Protein 2YWD (pdb70)

Structure (mmCIF, N/CA/C/O backbone):
data_2YWD
#
_entry.id   2YWD
#
_cell.length_a   44.088
_cell.length_b   66.761
_cell.length_c   80.665
_cell.angle_alpha   90.00
_cell.angle_beta   90.00
_cell.angle_gamma   90.00
#
_symmetry.space_group_name_H-M   'P 21 21 21'
#
loop_
_entity.id
_entity.type
_entity.pdbx_description
1 polymer 'Glutamine amidotransferase subunit pdxT'
2 water water
#
loop_
_atom_site.group_PDB
_atom_site.id
_atom_site.type_symbol
_atom_site.label_atom_id
_atom_site.label_alt_id
_atom_site.label_comp_id
_atom_site.label_asym_id
_atom_site.label_entity_id
_atom_site.label_seq_id
_atom_site.pdbx_PDB_ins_code
_atom_site.Cartn_x
_atom_site.Cartn_y
_atom_site.Cartn_z
_atom_site.occupancy
_atom_site.B_iso_or_equiv
_atom_site.auth_seq_id
_atom_site.auth_comp_id
_atom_site.auth_asym_id
_atom_site.auth_atom_id
_atom_site.pdbx_PDB_model_num
ATOM 1 N N . GLY A 1 3 ? 13.710 38.517 27.399 1.00 31.20 3 GLY A N 1
ATOM 2 C CA . GLY A 1 3 ? 14.589 38.680 26.204 1.00 28.02 3 GLY A CA 1
ATOM 3 C C . GLY A 1 3 ? 15.647 39.745 26.420 1.00 26.50 3 GLY A C 1
ATOM 4 O O . GLY A 1 3 ? 15.343 40.860 26.851 1.00 27.30 3 GLY A O 1
ATOM 5 N N . VAL A 1 4 ? 16.896 39.403 26.124 1.00 22.99 4 VAL A N 1
ATOM 6 C CA . VAL A 1 4 ? 17.993 40.341 26.295 1.00 18.08 4 VAL A CA 1
ATOM 7 C C . VAL A 1 4 ? 18.564 40.790 24.953 1.00 15.94 4 VAL A C 1
ATOM 8 O O . VAL A 1 4 ? 19.547 41.523 24.914 1.00 14.56 4 VAL A O 1
ATOM 12 N N . VAL A 1 5 ? 17.952 40.347 23.857 1.00 15.00 5 VAL A N 1
ATOM 13 C CA . VAL A 1 5 ? 18.425 40.727 22.524 1.00 13.88 5 VAL A CA 1
ATOM 14 C C . VAL A 1 5 ? 17.327 41.435 21.738 1.00 13.75 5 VAL A C 1
ATOM 15 O O . VAL A 1 5 ? 16.213 40.927 21.607 1.00 14.67 5 VAL A O 1
ATOM 19 N N . GLY A 1 6 ? 17.644 42.611 21.210 1.00 12.71 6 GLY A N 1
ATOM 20 C CA . GLY A 1 6 ? 16.654 43.339 20.445 1.00 13.53 6 GLY A CA 1
ATOM 21 C C . GLY A 1 6 ? 17.147 43.733 19.068 1.00 13.23 6 GLY A C 1
ATOM 22 O O . GLY A 1 6 ? 18.345 43.682 18.781 1.00 12.24 6 GLY A O 1
ATOM 23 N N . VAL A 1 7 ? 16.205 44.105 18.209 1.00 14.23 7 VAL A N 1
ATOM 24 C CA . VAL A 1 7 ? 16.511 44.561 16.856 1.00 12.98 7 VAL A CA 1
ATOM 25 C C . VAL A 1 7 ? 15.720 45.854 16.700 1.00 12.84 7 VAL A C 1
ATOM 26 O O . VAL A 1 7 ? 14.514 45.868 16.937 1.00 14.56 7 VAL A O 1
ATOM 30 N N . LEU A 1 8 ? 16.396 46.942 16.337 1.00 12.81 8 LEU A N 1
ATOM 31 C CA . LEU A 1 8 ? 15.717 48.226 16.165 1.00 11.94 8 LEU A CA 1
ATOM 32 C C . LEU A 1 8 ? 14.695 48.042 15.054 1.00 12.02 8 LEU A C 1
ATOM 33 O O . LEU A 1 8 ? 15.045 47.629 13.947 1.00 11.45 8 LEU A O 1
ATOM 38 N N . ALA A 1 9 ? 13.432 48.337 15.351 1.00 12.69 9 ALA A N 1
ATOM 39 C CA . ALA A 1 9 ? 12.362 48.149 14.373 1.00 13.60 9 ALA A CA 1
ATOM 40 C C . ALA A 1 9 ? 11.583 49.417 14.036 1.00 12.89 9 ALA A C 1
ATOM 41 O O . ALA A 1 9 ? 10.353 49.406 14.000 1.00 14.82 9 ALA A O 1
ATOM 43 N N . LEU A 1 10 ? 12.298 50.504 13.783 1.00 11.66 10 LEU A N 1
ATOM 44 C CA . LEU A 1 10 ? 11.659 51.762 13.434 1.00 13.09 10 LEU A CA 1
ATOM 45 C C . LEU A 1 10 ? 11.355 51.804 11.940 1.00 12.42 10 LEU A C 1
ATOM 46 O O . LEU A 1 10 ? 10.368 52.407 11.510 1.00 11.19 10 LEU A O 1
ATOM 51 N N . GLN A 1 11 ? 12.212 51.151 11.160 1.00 11.82 11 GLN A N 1
ATOM 52 C CA . GLN A 1 11 ? 12.082 51.099 9.705 1.00 12.11 11 GLN A CA 1
ATOM 53 C C . GLN A 1 11 ? 13.056 50.061 9.181 1.00 12.85 11 GLN A C 1
ATOM 54 O O . GLN A 1 11 ? 14.044 49.737 9.838 1.00 12.81 11 GLN A O 1
ATOM 60 N N . GLY A 1 12 ? 12.776 49.522 8.004 1.00 13.00 12 GLY A N 1
ATOM 61 C CA . GLY A 1 12 ? 13.717 48.583 7.433 1.00 13.53 12 GLY A CA 1
ATOM 62 C C . GLY A 1 12 ? 13.529 47.103 7.648 1.00 13.11 12 GLY A C 1
ATOM 63 O O . GLY A 1 12 ? 12.476 46.628 8.070 1.00 11.62 12 GLY A O 1
ATOM 64 N N . ASP A 1 13 ? 14.608 46.380 7.382 1.00 12.75 13 ASP A N 1
ATOM 65 C CA . ASP A 1 13 ? 14.611 44.934 7.440 1.00 13.57 13 ASP A CA 1
ATOM 66 C C . ASP A 1 13 ? 15.024 44.254 8.740 1.00 14.31 13 ASP A C 1
ATOM 67 O O . ASP A 1 13 ? 15.971 43.464 8.775 1.00 14.58 13 ASP A O 1
ATOM 72 N N . PHE A 1 14 ? 14.287 44.551 9.804 1.00 13.22 14 PHE A N 1
ATOM 73 C CA . PHE A 1 14 ? 14.547 43.953 11.108 1.00 14.18 14 PHE A CA 1
ATOM 74 C C . PHE A 1 14 ? 14.023 42.518 11.113 1.00 14.59 14 PHE A C 1
ATOM 75 O O . PHE A 1 14 ? 14.516 41.671 11.849 1.00 13.19 14 PHE A O 1
ATOM 83 N N . ARG A 1 15 ? 13.020 42.252 10.279 1.00 15.46 15 ARG A N 1
ATOM 84 C CA . ARG A 1 15 ? 12.430 40.917 10.180 1.00 15.12 15 ARG A CA 1
ATOM 85 C C . ARG A 1 15 ? 13.503 39.855 9.941 1.00 15.20 15 ARG A C 1
ATOM 86 O O . ARG A 1 15 ? 13.550 38.842 10.637 1.00 14.20 15 ARG A O 1
ATOM 94 N N . GLU A 1 16 ? 14.369 40.094 8.960 1.00 14.52 16 GLU A N 1
ATOM 95 C CA . GLU A 1 16 ? 15.427 39.144 8.630 1.00 14.38 16 GLU A CA 1
ATOM 96 C C . GLU A 1 16 ? 16.369 38.848 9.799 1.00 13.38 16 GLU A C 1
ATOM 97 O O . GLU A 1 16 ? 16.853 37.722 9.938 1.00 12.83 16 GLU A O 1
ATOM 103 N N . HIS A 1 17 ? 16.649 39.851 10.629 1.00 11.78 17 HIS A N 1
ATOM 104 C CA . HIS A 1 17 ? 17.526 39.634 11.781 1.00 11.63 17 HIS A CA 1
ATOM 105 C C . HIS A 1 17 ? 16.820 38.808 12.857 1.00 13.66 17 HIS A C 1
ATOM 106 O O . HIS A 1 17 ? 17.443 37.971 13.516 1.00 12.90 17 HIS A O 1
ATOM 113 N N . LYS A 1 18 ? 15.523 39.042 13.037 1.00 14.76 18 LYS A N 1
ATOM 114 C CA . LYS A 1 18 ? 14.762 38.279 14.023 1.00 16.51 18 LYS A CA 1
ATOM 115 C C . LYS A 1 18 ? 14.778 36.805 13.620 1.00 17.27 18 LYS A C 1
ATOM 116 O O . LYS A 1 18 ? 14.942 35.925 14.459 1.00 17.78 18 LYS A O 1
ATOM 122 N N . GLU A 1 19 ? 14.605 36.550 12.327 1.00 18.42 19 GLU A N 1
ATOM 123 C CA . GLU A 1 19 ? 14.608 35.188 11.806 1.00 19.82 19 GLU A CA 1
ATOM 124 C C . GLU A 1 19 ? 15.977 34.551 11.992 1.00 19.36 19 GLU A C 1
ATOM 125 O O . GLU A 1 19 ? 16.083 33.387 12.379 1.00 18.04 19 GLU A O 1
ATOM 131 N N . ALA A 1 20 ? 17.028 35.317 11.717 1.00 17.72 20 ALA A N 1
ATOM 132 C CA . ALA A 1 20 ? 18.384 34.812 11.868 1.00 17.74 20 ALA A CA 1
ATOM 133 C C . ALA A 1 20 ? 18.658 34.479 13.332 1.00 18.04 20 ALA A C 1
ATOM 134 O O . ALA A 1 20 ? 19.316 33.483 13.638 1.00 19.37 20 ALA A O 1
ATOM 136 N N . LEU A 1 21 ? 18.147 35.311 14.234 1.00 17.97 21 LEU A N 1
ATOM 137 C CA . LEU A 1 21 ? 18.345 35.102 15.665 1.00 17.45 21 LEU A CA 1
ATOM 138 C C . LEU A 1 21 ? 17.625 33.864 16.194 1.00 19.15 21 LEU A C 1
ATOM 139 O O . LEU A 1 21 ? 18.017 33.305 17.219 1.00 19.42 21 LEU A O 1
ATOM 144 N N . LYS A 1 22 ? 16.575 33.431 15.504 1.00 19.88 22 LYS A N 1
ATOM 145 C CA . LYS A 1 22 ? 15.849 32.243 15.938 1.00 21.96 22 LYS A CA 1
ATOM 146 C C . LYS A 1 22 ? 16.767 31.023 15.898 1.00 20.70 22 LYS A C 1
ATOM 147 O O . LYS A 1 22 ? 16.648 30.121 16.725 1.00 22.23 22 LYS A O 1
ATOM 153 N N . ARG A 1 23 ? 17.691 31.004 14.941 1.00 18.82 23 ARG A N 1
ATOM 154 C CA . ARG A 1 23 ? 18.619 29.886 14.808 1.00 18.52 23 ARG A CA 1
ATOM 155 C C . ARG A 1 23 ? 19.563 29.793 16.000 1.00 17.21 23 ARG A C 1
ATOM 156 O O . ARG A 1 23 ? 20.258 28.793 16.178 1.00 16.78 23 ARG A O 1
ATOM 164 N N . LEU A 1 24 ? 19.592 30.847 16.809 1.00 15.01 24 LEU A N 1
ATOM 165 C CA . LEU A 1 24 ? 20.431 30.866 17.996 1.00 15.87 24 LEU A CA 1
ATOM 166 C C . LEU A 1 24 ? 19.547 30.629 19.223 1.00 15.92 24 LEU A C 1
ATOM 167 O O . LEU A 1 24 ? 19.997 30.757 20.361 1.00 17.17 24 LEU A O 1
ATOM 172 N N . GLY A 1 25 ? 18.287 30.285 18.972 1.00 16.84 25 GLY A N 1
ATOM 173 C CA . GLY A 1 25 ? 17.346 30.034 20.050 1.00 17.76 25 GLY A CA 1
ATOM 174 C C . GLY A 1 25 ? 16.856 31.313 20.707 1.00 18.93 25 GLY A C 1
ATOM 175 O O . GLY A 1 25 ? 16.303 31.281 21.808 1.00 16.99 25 GLY A O 1
ATOM 176 N N . ILE A 1 26 ? 17.045 32.436 20.019 1.00 17.65 26 ILE A N 1
ATOM 177 C CA . ILE A 1 26 ? 16.651 33.746 20.536 1.00 17.56 26 ILE A CA 1
ATOM 178 C C . ILE A 1 26 ? 15.349 34.275 19.936 1.00 18.78 26 ILE A C 1
ATOM 179 O O . ILE A 1 26 ? 15.112 34.153 18.737 1.00 17.52 26 ILE A O 1
ATOM 184 N N . GLU A 1 27 ? 14.500 34.841 20.788 1.00 20.15 27 GLU A N 1
ATOM 185 C CA . GLU A 1 27 ? 13.258 35.455 20.338 1.00 21.64 27 GLU A CA 1
ATOM 186 C C . GLU A 1 27 ? 13.534 36.943 20.499 1.00 20.13 27 GLU A C 1
ATOM 187 O O . GLU A 1 27 ? 13.423 37.495 21.592 1.00 19.23 27 GLU A O 1
ATOM 193 N N . ALA A 1 28 ? 13.926 37.573 19.397 1.00 18.35 28 ALA A N 1
ATOM 194 C CA . ALA A 1 28 ? 14.280 38.984 19.386 1.00 17.69 28 ALA A CA 1
ATOM 195 C C . ALA A 1 28 ? 13.151 39.941 19.729 1.00 17.72 28 ALA A C 1
ATOM 196 O O . ALA A 1 28 ? 12.017 39.779 19.285 1.00 17.07 28 ALA A O 1
ATOM 198 N N . LYS A 1 29 ? 13.485 40.948 20.525 1.00 17.09 29 LYS A N 1
ATOM 199 C CA . LYS A 1 29 ? 12.525 41.963 20.921 1.00 19.49 29 LYS A CA 1
ATOM 200 C C . LYS A 1 29 ? 12.572 43.097 19.901 1.00 18.99 29 LYS A C 1
ATOM 201 O O . LYS A 1 29 ? 13.643 43.603 19.572 1.00 17.56 29 LYS A O 1
ATOM 207 N N . GLU A 1 30 ? 11.411 43.478 19.382 1.00 17.62 30 GLU A N 1
ATOM 208 C CA . GLU A 1 30 ? 11.353 44.571 18.422 1.00 18.66 30 GLU A CA 1
ATOM 209 C C . GLU A 1 30 ? 11.393 45.884 19.193 1.00 18.32 30 GLU A C 1
ATOM 210 O O . GLU A 1 30 ? 10.519 46.163 20.009 1.00 19.25 30 GLU A O 1
ATOM 216 N N . VAL A 1 31 ? 12.429 46.678 18.945 1.00 17.74 31 VAL A N 1
ATOM 217 C CA . VAL A 1 31 ? 12.593 47.953 19.629 1.00 16.84 31 VAL A CA 1
ATOM 218 C C . VAL A 1 31 ? 11.991 49.092 18.808 1.00 17.74 31 VAL A C 1
ATOM 219 O O . VAL A 1 31 ? 12.444 49.379 17.699 1.00 15.88 31 VAL A O 1
ATOM 223 N N . ARG A 1 32 ? 10.954 49.721 19.352 1.00 17.86 32 ARG A N 1
ATOM 224 C CA . ARG A 1 32 ? 10.292 50.837 18.684 1.00 19.85 32 ARG A CA 1
ATOM 225 C C . ARG A 1 32 ? 10.192 52.052 19.597 1.00 20.08 32 ARG A C 1
ATOM 226 O O . ARG A 1 32 ? 9.868 53.146 19.145 1.00 19.75 32 ARG A O 1
ATOM 234 N N . LYS A 1 33 ? 10.464 51.849 20.882 1.00 20.84 33 LYS A N 1
ATOM 235 C CA . LYS A 1 33 ? 10.410 52.925 21.865 1.00 21.81 33 LYS A CA 1
ATOM 236 C C . LYS A 1 33 ? 11.649 52.854 22.748 1.00 21.24 33 LYS A C 1
ATOM 237 O O . LYS A 1 33 ? 12.239 51.783 22.909 1.00 18.95 33 LYS A O 1
ATOM 243 N N . LYS A 1 34 ? 12.044 53.986 23.327 1.00 20.50 34 LYS A N 1
ATOM 244 C CA . LYS A 1 34 ? 13.227 54.004 24.174 1.00 21.24 34 LYS A CA 1
ATOM 245 C C . LYS A 1 34 ? 13.090 53.038 25.346 1.00 20.42 34 LYS A C 1
ATOM 246 O O . LYS A 1 34 ? 14.075 52.441 25.778 1.00 19.25 34 LYS A O 1
ATOM 252 N N . GLU A 1 35 ? 11.867 52.879 25.846 1.00 20.37 35 GLU A N 1
ATOM 253 C CA . GLU A 1 35 ? 11.603 51.981 26.966 1.00 21.44 35 GLU A CA 1
ATOM 254 C C . GLU A 1 35 ? 11.957 50.538 26.622 1.00 20.82 35 GLU A C 1
ATOM 255 O O . GLU A 1 35 ? 12.275 49.746 27.505 1.00 22.12 35 GLU A O 1
ATOM 261 N N . HIS A 1 36 ? 11.891 50.203 25.337 1.00 19.02 36 HIS A N 1
ATOM 262 C CA . HIS A 1 36 ? 12.193 48.851 24.876 1.00 18.85 36 HIS A CA 1
ATOM 263 C C . HIS A 1 36 ? 13.658 48.464 25.057 1.00 18.91 36 HIS A C 1
ATOM 264 O O . HIS A 1 36 ? 14.009 47.286 24.962 1.00 17.93 36 HIS A O 1
ATOM 271 N N . LEU A 1 37 ? 14.511 49.452 25.309 1.00 17.60 37 LEU A N 1
ATOM 272 C CA . LEU A 1 37 ? 15.937 49.196 25.492 1.00 18.33 37 LEU A CA 1
ATOM 273 C C . LEU A 1 37 ? 16.235 48.604 26.867 1.00 19.48 37 LEU A C 1
ATOM 274 O O . LEU A 1 37 ? 17.272 47.971 27.074 1.00 17.41 37 LEU A O 1
ATOM 279 N N . GLU A 1 38 ? 15.321 48.810 27.808 1.00 22.66 38 GLU A N 1
ATOM 280 C CA . GLU A 1 38 ? 15.507 48.311 29.163 1.00 24.91 38 GLU A CA 1
ATOM 281 C C . GLU A 1 38 ? 15.600 46.792 29.198 1.00 23.40 38 GLU A C 1
ATOM 282 O O . GLU A 1 38 ? 14.762 46.093 28.627 1.00 24.53 38 GLU A O 1
ATOM 288 N N . GLY A 1 39 ? 16.628 46.288 29.872 1.00 23.32 39 GLY A N 1
ATOM 289 C CA . GLY A 1 39 ? 16.811 44.852 29.980 1.00 22.65 39 GLY A CA 1
ATOM 290 C C . GLY A 1 39 ? 17.618 44.212 28.864 1.00 22.37 39 GLY A C 1
ATOM 291 O O . GLY A 1 39 ? 17.938 43.026 28.935 1.00 22.40 39 GLY A O 1
ATOM 292 N N . LEU A 1 40 ? 17.957 44.981 27.832 1.00 20.02 40 LEU A N 1
ATOM 293 C CA . LEU A 1 40 ? 18.724 44.431 26.719 1.00 18.84 40 LEU A CA 1
ATOM 294 C C . LEU A 1 40 ? 20.227 44.417 26.969 1.00 17.37 40 LEU A C 1
ATOM 295 O O . LEU A 1 40 ? 20.771 45.306 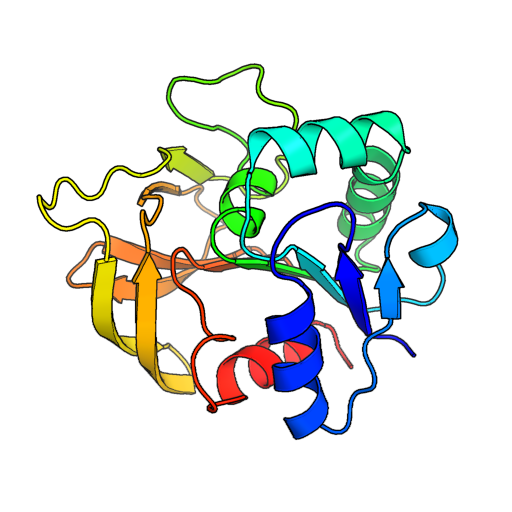27.624 1.00 17.79 40 LEU A O 1
ATOM 300 N N . LYS A 1 41 ? 20.890 43.390 26.449 1.00 16.24 41 LYS A N 1
ATOM 301 C CA . LYS A 1 41 ? 22.340 43.272 26.554 1.00 16.38 41 LYS A CA 1
ATOM 302 C C . LYS A 1 41 ? 22.913 43.530 25.164 1.00 14.94 41 LYS A C 1
ATOM 303 O O . LYS A 1 41 ? 24.079 43.890 25.015 1.00 14.50 41 LYS A O 1
ATOM 309 N N . ALA A 1 42 ? 22.077 43.340 24.146 1.00 15.19 42 ALA A N 1
ATOM 310 C CA . ALA A 1 42 ? 22.503 43.529 22.764 1.00 14.75 42 ALA A CA 1
ATOM 311 C C . ALA A 1 42 ? 21.396 44.115 21.901 1.00 14.28 42 ALA A C 1
ATOM 312 O O . ALA A 1 42 ? 20.220 43.790 22.071 1.00 14.00 42 ALA A O 1
ATOM 314 N N . LEU A 1 43 ? 21.787 44.977 20.969 1.00 12.62 43 LEU A N 1
ATOM 315 C CA . LEU A 1 43 ? 20.845 45.605 20.056 1.00 11.53 43 LEU A CA 1
ATOM 316 C C . LEU A 1 43 ? 21.400 45.578 18.636 1.00 12.06 43 LEU A C 1
ATOM 317 O O . LEU A 1 43 ? 22.535 45.982 18.400 1.00 11.13 43 LEU A O 1
ATOM 322 N N . ILE A 1 44 ? 20.599 45.087 17.699 1.00 10.95 44 ILE A N 1
ATOM 323 C CA . ILE A 1 44 ? 21.012 45.048 16.304 1.00 11.25 44 ILE A CA 1
ATOM 324 C C . ILE A 1 44 ? 20.277 46.150 15.556 1.00 10.48 44 ILE A C 1
ATOM 325 O O . ILE A 1 44 ? 19.066 46.295 15.700 1.00 11.54 44 ILE A O 1
ATOM 330 N N . VAL A 1 45 ? 21.017 46.938 14.785 1.00 10.50 45 VAL A N 1
ATOM 331 C CA . VAL A 1 45 ? 20.431 47.999 13.977 1.00 10.51 45 VAL A CA 1
ATOM 332 C C . VAL A 1 45 ? 20.530 47.400 12.576 1.00 10.35 45 VAL A C 1
ATOM 333 O O . VAL A 1 45 ? 21.624 47.246 12.030 1.00 10.00 45 VAL A O 1
ATOM 337 N N . PRO A 1 46 ? 19.378 47.050 11.980 1.00 11.45 46 PRO A N 1
ATOM 338 C CA . PRO A 1 46 ? 19.243 46.433 10.656 1.00 10.47 46 PRO A CA 1
ATOM 339 C C . PRO A 1 46 ? 19.564 47.237 9.413 1.00 11.10 46 PRO A C 1
ATOM 340 O O . PRO A 1 46 ? 19.839 48.432 9.468 1.00 10.94 46 PRO A O 1
ATOM 344 N N . GLY A 1 47 ? 19.519 46.542 8.283 1.00 11.04 47 GLY A N 1
ATOM 345 C CA . GLY A 1 47 ? 19.739 47.197 7.011 1.00 10.93 47 GLY A CA 1
ATOM 346 C C . GLY A 1 47 ? 18.444 47.944 6.761 1.00 12.01 47 GLY A C 1
ATOM 347 O O . GLY A 1 47 ? 17.422 47.653 7.394 1.00 10.94 47 GLY A O 1
ATOM 348 N N . GLY A 1 48 ? 18.475 48.908 5.851 1.00 12.16 48 GLY A N 1
ATOM 349 C CA . GLY A 1 48 ? 17.277 49.674 5.569 1.00 14.57 48 GLY A CA 1
ATOM 350 C C . GLY A 1 48 ? 17.630 51.036 5.011 1.00 12.92 48 GLY A C 1
ATOM 351 O O . GLY A 1 48 ? 18.625 51.184 4.307 1.00 13.14 48 GLY A O 1
ATOM 352 N N . GLU A 1 49 ? 16.815 52.030 5.342 1.00 13.67 49 GLU A N 1
ATOM 353 C CA . GLU A 1 49 ? 17.017 53.394 4.865 1.00 12.90 49 GLU A CA 1
ATOM 354 C C . GLU A 1 49 ? 17.665 54.189 6.001 1.00 11.70 49 GLU A C 1
ATOM 355 O O . GLU A 1 49 ? 16.984 54.650 6.915 1.00 12.03 49 GLU A O 1
ATOM 361 N N . SER A 1 50 ? 18.985 54.353 5.931 1.00 10.98 50 SER A N 1
ATOM 362 C CA . SER A 1 50 ? 19.733 55.030 6.990 1.00 11.37 50 SER A CA 1
ATOM 363 C C . SER A 1 50 ? 19.277 56.416 7.434 1.00 11.64 50 SER A C 1
ATOM 364 O O . SER A 1 50 ? 19.361 56.726 8.622 1.00 9.90 50 SER A O 1
ATOM 367 N N . THR A 1 51 ? 18.798 57.252 6.519 1.00 11.78 51 THR A N 1
ATOM 368 C CA . THR A 1 51 ? 18.375 58.590 6.934 1.00 13.44 51 THR A CA 1
ATOM 369 C C . THR A 1 51 ? 17.089 58.533 7.759 1.00 13.93 51 THR A C 1
ATOM 370 O O . THR A 1 51 ? 16.891 59.333 8.680 1.00 14.44 51 THR A O 1
ATOM 374 N N . THR A 1 52 ? 16.223 57.579 7.434 1.00 13.84 52 THR A N 1
ATOM 375 C CA . THR A 1 52 ? 14.960 57.415 8.146 1.00 12.53 52 THR A CA 1
ATOM 376 C C . THR A 1 52 ? 15.185 56.781 9.518 1.00 12.41 52 THR A C 1
ATOM 377 O O . THR A 1 52 ? 14.653 57.256 10.522 1.00 13.42 52 THR A O 1
ATOM 381 N N . ILE A 1 53 ? 15.971 55.711 9.565 1.00 10.95 53 ILE A N 1
ATOM 382 C CA . ILE A 1 53 ? 16.266 55.058 10.835 1.00 11.49 53 ILE A CA 1
ATOM 383 C C . ILE A 1 53 ? 16.904 56.094 11.761 1.00 11.96 53 ILE A C 1
ATOM 384 O O . ILE A 1 53 ? 16.563 56.183 12.940 1.00 12.76 53 ILE A O 1
ATOM 389 N N . GLY A 1 54 ? 17.819 56.888 11.214 1.00 12.31 54 GLY A N 1
ATOM 390 C CA . GLY A 1 54 ? 18.468 57.912 12.015 1.00 13.24 54 GLY A CA 1
ATOM 391 C C . GLY A 1 54 ? 17.495 58.962 12.527 1.00 13.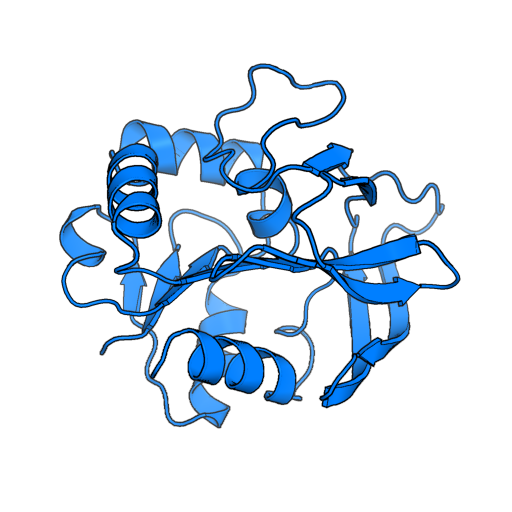45 54 GLY A C 1
ATOM 392 O O . GLY A 1 54 ? 17.502 59.301 13.715 1.00 13.89 54 GLY A O 1
ATOM 393 N N . LYS A 1 55 ? 16.651 59.479 11.640 1.00 12.88 55 LYS A N 1
ATOM 394 C CA . LYS A 1 55 ? 15.684 60.508 12.026 1.00 15.60 55 LYS A CA 1
ATOM 395 C C . LYS A 1 55 ? 14.748 60.038 13.136 1.00 15.03 55 LYS A C 1
ATOM 396 O O . LYS A 1 55 ? 14.582 60.720 14.146 1.00 14.11 55 LYS A O 1
ATOM 402 N N . LEU A 1 56 ? 14.145 58.867 12.951 1.00 14.64 56 LEU A N 1
ATOM 403 C CA . LEU A 1 56 ? 13.217 58.326 13.939 1.00 14.84 56 LEU A CA 1
ATOM 404 C C . LEU A 1 56 ? 13.887 57.957 15.266 1.00 15.18 56 LEU A C 1
ATOM 405 O O . LEU A 1 56 ? 13.323 58.200 16.335 1.00 14.83 56 LEU A O 1
ATOM 410 N N . ALA A 1 57 ? 15.085 57.378 15.209 1.00 14.63 57 ALA A N 1
ATOM 411 C CA . ALA A 1 57 ? 15.786 57.006 16.436 1.00 14.61 57 ALA A CA 1
ATOM 412 C C . ALA A 1 57 ? 16.098 58.258 17.258 1.00 14.97 57 ALA A C 1
ATOM 413 O O . ALA A 1 57 ? 16.074 58.231 18.487 1.00 13.57 57 ALA A O 1
ATOM 415 N N . ARG A 1 58 ? 16.394 59.354 16.570 1.00 13.02 58 ARG A N 1
ATOM 416 C CA . ARG A 1 58 ? 16.696 60.607 17.247 1.00 15.49 58 ARG A CA 1
ATOM 417 C C . ARG A 1 58 ? 15.413 61.181 17.841 1.00 15.94 58 ARG A C 1
ATOM 418 O O . ARG A 1 58 ? 15.367 61.534 19.020 1.00 17.15 58 ARG A O 1
ATOM 426 N N . GLU A 1 59 ? 14.368 61.253 17.023 1.00 16.89 59 GLU A N 1
ATOM 427 C CA . GLU A 1 59 ? 13.086 61.790 17.466 1.00 18.96 59 GLU A CA 1
ATOM 428 C C . GLU A 1 59 ? 12.485 61.067 18.660 1.00 18.86 59 GLU A C 1
ATOM 429 O O . GLU A 1 59 ? 11.903 61.703 19.537 1.00 18.61 59 GLU A O 1
ATOM 435 N N . TYR A 1 60 ? 12.619 59.745 18.701 1.00 17.93 60 TYR A N 1
ATOM 436 C CA . TYR A 1 60 ? 12.048 58.971 19.802 1.00 19.74 60 TYR A CA 1
ATOM 437 C C . TYR A 1 60 ? 12.945 58.858 21.033 1.00 18.38 60 TYR A C 1
ATOM 438 O O . TYR A 1 60 ? 12.609 58.154 21.983 1.00 18.85 60 TYR A O 1
ATOM 447 N N . GLY A 1 61 ? 14.079 59.550 21.017 1.00 16.52 61 GLY A N 1
ATOM 448 C CA . GLY A 1 61 ? 14.989 59.501 22.150 1.00 16.40 61 GLY A CA 1
ATOM 449 C C . GLY A 1 61 ? 15.805 58.219 22.252 1.00 15.70 61 GLY A C 1
ATOM 450 O O . GLY A 1 61 ? 16.544 58.021 23.218 1.00 12.51 61 GLY A O 1
ATOM 451 N N . ILE A 1 62 ? 15.682 57.347 21.259 1.00 13.98 62 ILE A N 1
ATOM 452 C CA . ILE A 1 62 ? 16.415 56.084 21.269 1.00 13.00 62 ILE A CA 1
ATOM 453 C C . ILE A 1 62 ? 17.914 56.308 21.062 1.00 12.71 62 ILE A C 1
ATOM 454 O O . ILE A 1 62 ? 18.739 55.696 21.737 1.00 12.27 62 ILE A O 1
ATOM 459 N N . GLU A 1 63 ? 18.262 57.207 20.150 1.00 12.83 63 GLU A N 1
ATOM 460 C CA . GLU A 1 63 ? 19.664 57.517 19.868 1.00 13.25 63 GLU A CA 1
ATOM 461 C C . GLU A 1 63 ? 20.419 57.907 21.145 1.00 13.31 63 GLU A C 1
ATOM 462 O O . GLU A 1 63 ? 21.444 57.319 21.484 1.00 13.80 63 GLU A O 1
ATOM 468 N N . ASP A 1 64 ? 19.896 58.899 21.855 1.00 13.95 64 ASP A N 1
ATOM 469 C CA . ASP A 1 64 ? 20.528 59.383 23.074 1.00 14.83 64 ASP A CA 1
ATOM 470 C C . ASP A 1 64 ? 20.653 58.327 24.175 1.00 14.73 64 ASP A C 1
ATOM 471 O O . ASP A 1 64 ? 21.686 58.245 24.841 1.00 13.74 64 ASP A O 1
ATOM 476 N N . GLU A 1 65 ? 19.616 57.513 24.360 1.00 15.48 65 GLU A N 1
ATOM 477 C CA . GLU A 1 65 ? 19.655 56.470 25.384 1.00 15.88 65 GLU A CA 1
ATOM 478 C C . GLU A 1 65 ? 20.679 55.406 24.999 1.00 14.99 65 GLU A C 1
ATOM 479 O O . GLU A 1 65 ? 21.421 54.906 25.846 1.00 15.18 65 GLU A O 1
ATOM 485 N N . VAL A 1 66 ? 20.727 55.059 23.718 1.00 14.60 66 VAL A N 1
ATOM 486 C CA . VAL A 1 66 ? 21.690 54.068 23.268 1.00 13.20 66 VAL A CA 1
ATOM 487 C C . VAL A 1 66 ? 23.108 54.596 23.507 1.00 13.70 66 VAL A C 1
ATOM 488 O O . VAL A 1 66 ? 23.978 53.861 23.980 1.00 13.84 66 VAL A O 1
ATOM 492 N N . ARG A 1 67 ? 23.341 55.868 23.188 1.00 12.90 67 ARG A N 1
ATOM 493 C CA . ARG A 1 67 ? 24.663 56.456 23.389 1.00 14.09 67 ARG A CA 1
ATOM 494 C C . ARG A 1 67 ? 25.077 56.318 24.857 1.00 14.04 67 ARG A C 1
ATOM 495 O O . ARG A 1 67 ? 26.218 55.962 25.171 1.00 14.08 67 ARG A O 1
ATOM 503 N N . LYS A 1 68 ? 24.134 56.597 25.749 1.00 15.26 68 LYS A N 1
ATOM 504 C CA . LYS A 1 68 ? 24.371 56.508 27.184 1.00 16.36 68 LYS A CA 1
ATOM 505 C C . LYS A 1 68 ? 24.669 55.066 27.606 1.00 17.06 68 LYS A C 1
ATOM 506 O O . LYS A 1 68 ? 25.603 54.809 28.369 1.00 17.46 68 LYS A O 1
ATOM 512 N N . ARG A 1 69 ? 23.875 54.130 27.098 1.00 17.11 69 ARG A N 1
ATOM 513 C CA . ARG A 1 69 ? 24.047 52.716 27.421 1.00 17.87 69 ARG A CA 1
ATOM 514 C C . ARG A 1 69 ? 25.397 52.163 26.955 1.00 19.73 69 ARG A C 1
ATOM 515 O O . ARG A 1 69 ? 26.056 51.426 27.690 1.00 19.57 69 ARG A O 1
ATOM 523 N N . VAL A 1 70 ? 25.803 52.506 25.736 1.00 19.64 70 VAL A N 1
ATOM 524 C CA . VAL A 1 70 ? 27.079 52.032 25.208 1.00 23.50 70 VAL A CA 1
ATOM 525 C C . VAL A 1 70 ? 28.239 52.641 25.989 1.00 25.28 70 VAL A C 1
ATOM 526 O O . VAL A 1 70 ? 29.221 51.960 26.298 1.00 25.06 70 VAL A O 1
ATOM 530 N N . GLU A 1 71 ? 28.111 53.924 26.312 1.00 26.51 71 GLU A N 1
ATOM 531 C CA . GLU A 1 71 ? 29.132 54.640 27.064 1.00 28.62 71 GLU A CA 1
ATOM 532 C C . GLU A 1 71 ? 29.367 53.991 28.428 1.00 29.68 71 GLU A C 1
ATOM 533 O O . GLU A 1 71 ? 30.500 53.921 28.903 1.00 29.74 71 GLU A O 1
ATOM 539 N N . GLU A 1 72 ? 28.297 53.515 29.057 1.00 30.09 72 GLU A N 1
ATOM 540 C CA . GLU A 1 72 ? 28.422 52.881 30.363 1.00 31.71 72 GLU A CA 1
ATOM 541 C C . GLU A 1 72 ? 28.743 51.393 30.225 1.00 31.17 72 GLU A C 1
ATOM 542 O O . GLU A 1 72 ? 28.886 50.684 31.220 1.00 32.35 72 GLU A O 1
ATOM 548 N N . GLY A 1 73 ? 28.849 50.933 28.981 1.00 29.25 73 GLY A N 1
ATOM 549 C CA . GLY A 1 73 ? 29.175 49.542 28.712 1.00 26.12 73 GLY A CA 1
ATOM 550 C C . GLY A 1 73 ? 28.107 48.512 29.030 1.00 25.35 73 GLY A C 1
ATOM 551 O O . GLY A 1 73 ? 28.426 47.350 29.269 1.00 23.68 73 GLY A O 1
ATOM 552 N N . SER A 1 74 ? 26.842 48.921 29.020 1.00 22.65 74 SER A N 1
ATOM 553 C CA . SER A 1 74 ? 25.749 48.004 29.324 1.00 22.33 74 SER A CA 1
ATOM 554 C C . SER A 1 74 ? 24.934 47.598 28.095 1.00 19.70 74 SER A C 1
ATOM 555 O O . SER A 1 74 ? 23.845 47.040 28.227 1.00 20.98 74 SER A O 1
ATOM 558 N N . LEU A 1 75 ? 25.453 47.874 26.905 1.00 16.87 75 LEU A N 1
ATOM 559 C CA . LEU A 1 75 ? 24.735 47.521 25.684 1.00 16.17 75 LEU A CA 1
ATOM 560 C C . LEU A 1 75 ? 25.659 47.357 24.484 1.00 16.43 75 LEU A C 1
ATOM 561 O O . LEU A 1 75 ? 26.387 48.284 24.120 1.00 16.29 75 LEU A O 1
ATOM 566 N N . ALA A 1 76 ? 25.625 46.174 23.876 1.00 14.64 76 ALA A N 1
ATOM 567 C CA . ALA A 1 76 ? 26.442 45.887 22.700 1.00 13.70 76 ALA A CA 1
ATOM 568 C C . ALA A 1 76 ? 25.603 46.199 21.467 1.00 12.05 76 ALA A C 1
ATOM 569 O O . ALA A 1 76 ? 24.391 45.996 21.472 1.00 10.29 76 ALA A O 1
ATOM 571 N N . LEU A 1 77 ? 26.260 46.675 20.415 1.00 12.68 77 LEU A N 1
ATOM 572 C CA . LEU A 1 77 ? 25.585 47.043 19.175 1.00 11.76 77 LEU A CA 1
ATOM 573 C C . LEU A 1 77 ? 26.175 46.343 17.961 1.00 10.34 77 LEU A C 1
ATOM 574 O O . LEU A 1 77 ? 27.386 46.163 17.861 1.00 10.81 77 LEU A O 1
ATOM 579 N N . PHE A 1 78 ? 25.302 45.963 17.036 1.00 11.31 78 PHE A N 1
ATOM 580 C CA . PHE A 1 78 ? 25.705 45.323 15.791 1.00 10.93 78 PHE A CA 1
ATOM 581 C C . PHE A 1 78 ? 24.893 46.023 14.706 1.00 10.46 78 PHE A C 1
ATOM 582 O O . PHE A 1 78 ? 23.671 45.889 14.655 1.00 11.71 78 PHE A O 1
ATOM 590 N N . GLY A 1 79 ? 25.574 46.795 13.865 1.00 10.88 79 GLY A N 1
ATOM 591 C CA . GLY A 1 79 ? 24.895 47.497 12.794 1.00 11.40 79 GLY A CA 1
ATOM 592 C C . GLY A 1 79 ? 25.253 46.884 11.456 1.00 10.59 79 GLY A C 1
ATOM 593 O O . GLY A 1 79 ? 26.425 46.649 11.173 1.00 10.77 79 GLY A O 1
ATOM 594 N N . THR A 1 80 ? 24.243 46.621 10.636 1.00 11.52 80 THR A N 1
ATOM 595 C CA . THR A 1 80 ? 24.449 46.029 9.322 1.00 10.99 80 THR A CA 1
ATOM 596 C C . THR A 1 80 ? 23.899 46.963 8.252 1.00 10.51 80 THR A C 1
ATOM 597 O O . THR A 1 80 ? 22.727 47.328 8.293 1.00 10.09 80 THR A O 1
ATOM 601 N N . CYS A 1 81 ? 24.749 47.343 7.300 1.00 10.61 81 CYS A N 1
ATOM 602 C CA . CYS A 1 81 ? 24.333 48.229 6.213 1.00 11.52 81 CYS A CA 1
ATOM 603 C C . CYS A 1 81 ? 23.879 49.559 6.820 1.00 11.22 81 CYS A C 1
ATOM 604 O O . CYS A 1 81 ? 24.705 50.325 7.315 1.00 11.62 81 CYS A O 1
ATOM 607 N N . ALA A 1 82 ? 22.578 49.830 6.795 1.00 10.81 82 ALA A N 1
ATOM 608 C CA . ALA A 1 82 ? 22.047 51.067 7.372 1.00 12.09 82 ALA A CA 1
ATOM 609 C C . ALA A 1 82 ? 22.519 51.201 8.818 1.00 12.07 82 ALA A C 1
ATOM 610 O O . ALA A 1 82 ? 22.825 52.296 9.286 1.00 11.50 82 ALA A O 1
ATOM 612 N N . GLY A 1 83 ? 22.561 50.073 9.524 1.00 12.42 83 GLY A N 1
ATOM 613 C CA . GLY A 1 83 ? 23.005 50.078 10.907 1.00 12.21 83 GLY A CA 1
ATOM 614 C C . GLY A 1 83 ? 24.460 50.492 11.056 1.00 12.25 83 GLY A C 1
ATOM 615 O O . GLY A 1 83 ? 24.822 51.140 12.041 1.00 11.67 83 GLY A O 1
ATOM 616 N N . ALA A 1 84 ? 25.301 50.108 10.094 1.00 10.60 84 ALA A N 1
ATOM 617 C CA . ALA A 1 84 ? 26.719 50.470 10.129 1.00 10.37 84 ALA A CA 1
ATOM 618 C C . ALA A 1 84 ? 26.853 51.973 9.894 1.00 10.51 84 ALA A C 1
ATOM 619 O O . ALA A 1 84 ? 27.682 52.646 10.512 1.00 11.03 84 ALA A O 1
ATOM 621 N N . ILE A 1 85 ? 26.035 52.491 8.986 1.00 10.09 85 ILE A N 1
ATOM 622 C CA . ILE A 1 85 ? 26.042 53.916 8.682 1.00 8.32 85 ILE A CA 1
ATOM 623 C C . ILE A 1 85 ? 25.610 54.704 9.923 1.00 9.42 85 ILE A C 1
ATOM 624 O O . ILE A 1 85 ? 26.221 55.714 10.277 1.00 10.19 85 ILE A O 1
ATOM 629 N N . TRP A 1 86 ? 24.557 54.226 10.582 1.00 9.85 86 TRP A N 1
ATOM 630 C CA . TRP A 1 86 ? 24.025 54.867 11.788 1.00 11.41 86 TRP A CA 1
ATOM 631 C C . TRP A 1 86 ? 25.075 54.952 12.894 1.00 12.24 86 TRP A C 1
ATOM 632 O O . TRP A 1 86 ? 25.115 55.923 13.653 1.00 13.13 86 TRP A O 1
ATOM 643 N N . LEU A 1 87 ? 25.924 53.933 12.984 1.00 12.19 87 LEU A N 1
ATOM 644 C CA . LEU A 1 87 ? 26.965 53.890 14.010 1.00 13.18 87 LEU A CA 1
ATOM 645 C C . LEU A 1 87 ? 28.154 54.817 13.742 1.00 13.10 87 LEU A C 1
ATOM 646 O O . LEU A 1 87 ? 28.802 55.287 14.676 1.00 13.29 87 LEU A O 1
ATOM 651 N N . ALA A 1 88 ? 28.429 55.080 12.469 1.00 12.27 88 ALA A N 1
ATOM 652 C CA . ALA A 1 88 ? 29.568 55.907 12.067 1.00 13.89 88 ALA A CA 1
ATOM 653 C C . ALA A 1 88 ? 29.589 57.340 12.588 1.00 12.90 88 ALA A C 1
ATOM 654 O O . ALA A 1 88 ? 28.591 58.059 12.531 1.00 12.99 88 ALA A O 1
ATOM 656 N N . LYS A 1 89 ? 30.749 57.752 13.083 1.00 14.23 89 LYS A N 1
ATOM 657 C CA . LYS A 1 89 ? 30.917 59.104 13.594 1.00 14.88 89 LYS A CA 1
ATOM 658 C C . LYS A 1 89 ? 30.805 60.100 12.444 1.00 16.02 89 LYS A C 1
ATOM 659 O O . LYS A 1 89 ? 30.298 61.210 12.619 1.00 15.82 89 LYS A O 1
ATOM 665 N N . GLU A 1 90 ? 31.272 59.695 11.265 1.00 13.91 90 GLU A N 1
ATOM 666 C CA . GLU A 1 90 ? 31.211 60.562 10.092 1.00 15.92 90 GLU A CA 1
ATOM 667 C C . GLU A 1 90 ? 30.658 59.836 8.873 1.00 15.17 90 GLU A C 1
ATOM 668 O O . GLU A 1 90 ? 31.081 58.724 8.550 1.00 14.62 90 GLU A O 1
ATOM 674 N N . ILE A 1 91 ? 29.707 60.475 8.204 1.00 13.46 91 ILE A N 1
ATOM 675 C CA . ILE A 1 91 ? 29.121 59.929 6.989 1.00 14.83 91 ILE A CA 1
ATOM 676 C C . ILE A 1 91 ? 29.565 60.883 5.891 1.00 14.41 91 ILE A C 1
ATOM 677 O O . ILE A 1 91 ? 29.165 62.049 5.873 1.00 14.97 91 ILE A O 1
ATOM 682 N N . VAL A 1 92 ? 30.407 60.388 4.989 1.00 13.73 92 VAL A N 1
ATOM 683 C CA . VAL A 1 92 ? 30.934 61.202 3.898 1.00 15.21 92 VAL A CA 1
ATOM 684 C C . VAL A 1 92 ? 29.849 61.878 3.062 1.00 15.84 92 VAL A C 1
ATOM 685 O O . VAL A 1 92 ? 28.981 61.210 2.498 1.00 16.11 92 VAL A O 1
ATOM 689 N N . GLY A 1 93 ? 29.904 63.206 2.991 1.00 15.35 93 GLY A N 1
ATOM 690 C CA . GLY A 1 93 ? 28.934 63.951 2.206 1.00 15.38 93 GLY A CA 1
ATOM 691 C C . GLY A 1 93 ? 27.635 64.314 2.908 1.00 15.72 93 GLY A C 1
ATOM 692 O O . GLY A 1 93 ? 26.845 65.094 2.374 1.00 15.27 93 GLY A O 1
ATOM 693 N N . TYR A 1 94 ? 27.412 63.754 4.096 1.00 15.21 94 TYR A N 1
ATOM 694 C CA . TYR A 1 94 ? 26.196 64.013 4.872 1.00 17.03 94 TYR A CA 1
ATOM 695 C C . TYR A 1 94 ? 26.567 64.244 6.336 1.00 17.29 94 TYR A C 1
ATOM 696 O O . TYR A 1 94 ? 26.150 63.495 7.223 1.00 16.32 94 TYR A O 1
ATOM 705 N N . PRO A 1 95 ? 27.353 65.293 6.607 1.00 18.34 95 PRO A N 1
ATOM 706 C CA . PRO A 1 95 ? 27.781 65.609 7.972 1.00 18.87 95 PRO A CA 1
ATOM 707 C C . PRO A 1 95 ? 26.663 65.787 8.994 1.00 18.91 95 PRO A C 1
ATOM 708 O O . PRO A 1 95 ? 26.855 65.511 10.177 1.00 20.87 95 PRO A O 1
ATOM 712 N N . GLU A 1 96 ? 25.496 66.234 8.546 1.00 19.19 96 GLU A N 1
ATOM 713 C CA . GLU A 1 96 ? 24.392 66.453 9.471 1.00 20.76 96 GLU A CA 1
ATOM 714 C C . GLU A 1 96 ? 23.351 65.343 9.527 1.00 19.96 96 GLU A C 1
ATOM 715 O O . GLU A 1 96 ? 22.305 65.504 10.161 1.00 17.26 96 GLU A O 1
ATOM 721 N N . GLN A 1 97 ? 23.630 64.212 8.885 1.00 17.61 97 GLN A N 1
ATOM 722 C CA . GLN A 1 97 ? 22.676 63.108 8.909 1.00 16.49 97 GLN A CA 1
ATOM 723 C C . GLN A 1 97 ? 22.524 62.560 10.326 1.00 16.17 97 GLN A C 1
ATOM 724 O O . GLN A 1 97 ? 23.513 62.229 10.986 1.00 14.70 97 GLN A O 1
ATOM 730 N N . PRO A 1 98 ? 21.277 62.462 10.815 1.00 17.16 98 PRO A N 1
ATOM 731 C CA . PRO A 1 98 ? 21.012 61.948 12.164 1.00 16.38 98 PRO A CA 1
ATOM 732 C C . PRO A 1 98 ? 21.637 60.565 12.325 1.00 16.74 98 PRO A C 1
ATOM 733 O O . PRO A 1 98 ? 21.411 59.683 11.497 1.00 13.56 98 PRO A O 1
ATOM 737 N N . ARG A 1 99 ? 22.422 60.379 13.383 1.00 15.70 99 ARG A N 1
ATOM 738 C CA . ARG A 1 99 ? 23.079 59.098 13.622 1.00 15.30 99 ARG A CA 1
ATOM 739 C C . ARG A 1 99 ? 23.624 59.021 15.039 1.00 14.59 99 ARG A C 1
ATOM 740 O O . ARG A 1 99 ? 23.699 60.038 15.730 1.00 11.83 99 ARG A O 1
ATOM 748 N N . LEU A 1 100 ? 24.000 57.816 15.466 1.00 13.59 100 LEU A N 1
ATOM 749 C CA . LEU A 1 100 ? 24.560 57.614 16.801 1.00 13.84 100 LEU A CA 1
ATOM 750 C C . LEU A 1 100 ? 25.990 58.151 16.819 1.00 13.23 100 LEU A C 1
ATOM 751 O O . LEU A 1 100 ? 26.362 58.914 17.710 1.00 13.57 100 LEU A O 1
ATOM 756 N N . GLY A 1 101 ? 26.785 57.728 15.838 1.00 12.60 101 GLY A N 1
ATOM 757 C CA . GLY A 1 101 ? 28.153 58.200 15.715 1.00 13.19 101 GLY A CA 1
ATOM 758 C C . GLY A 1 101 ? 29.174 57.775 16.754 1.00 15.49 101 GLY A C 1
ATOM 759 O O . GLY A 1 101 ? 30.123 58.5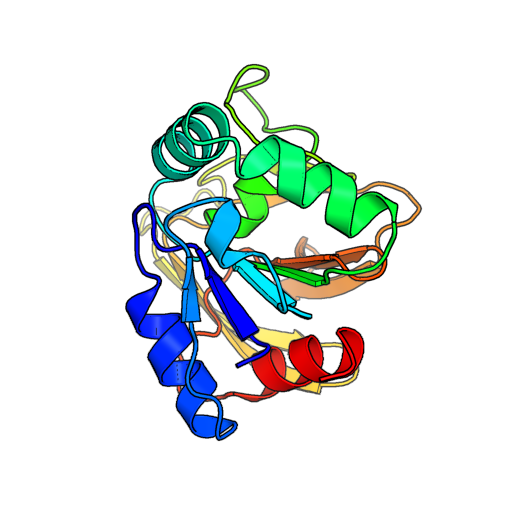12 17.015 1.00 15.79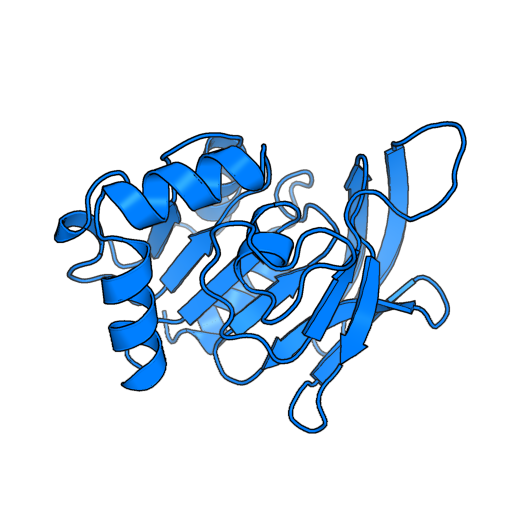 101 GLY A O 1
ATOM 760 N N . VAL A 1 102 ? 29.008 56.594 17.339 1.00 14.82 102 VAL A N 1
ATOM 761 C CA . VAL A 1 102 ? 29.949 56.124 18.351 1.00 16.61 102 VAL A CA 1
ATOM 762 C C . VAL A 1 102 ? 31.163 55.425 17.733 1.00 16.24 102 VAL A C 1
ATOM 763 O O . VAL A 1 102 ? 32.254 55.434 18.305 1.00 16.47 102 VAL A O 1
ATOM 767 N N . LEU A 1 103 ? 30.974 54.825 16.562 1.00 14.14 103 LEU A N 1
ATOM 768 C CA . LEU A 1 103 ? 32.060 54.122 15.885 1.00 13.76 103 LEU A CA 1
ATOM 769 C C . LEU A 1 103 ? 33.021 55.099 15.205 1.00 14.37 103 LEU A C 1
ATOM 770 O O . LEU A 1 103 ? 32.606 55.917 14.383 1.00 13.56 103 LEU A O 1
ATOM 775 N N . GLU A 1 104 ? 34.303 55.016 15.555 1.00 15.42 104 GLU A N 1
ATOM 776 C CA . GLU A 1 104 ? 35.313 55.890 14.963 1.00 16.24 104 GLU A CA 1
ATOM 777 C C . GLU A 1 104 ? 35.585 55.458 13.533 1.00 15.48 104 GLU A C 1
ATOM 778 O O . GLU A 1 104 ? 36.545 54.740 13.261 1.00 15.69 104 GLU A O 1
ATOM 784 N N . ALA A 1 105 ? 34.735 55.900 12.617 1.00 14.92 105 ALA A N 1
ATOM 785 C CA . ALA A 1 105 ? 34.894 55.540 11.222 1.00 14.31 105 ALA A CA 1
ATOM 786 C C . ALA A 1 105 ? 34.238 56.555 10.302 1.00 14.22 105 ALA A C 1
ATOM 787 O O . ALA A 1 105 ? 33.320 57.265 10.701 1.00 14.89 105 ALA A O 1
ATOM 789 N N . TRP A 1 106 ? 34.742 56.622 9.074 1.00 13.35 106 TRP A N 1
ATOM 790 C CA . TRP A 1 106 ? 34.209 57.498 8.038 1.00 14.75 106 TRP A CA 1
ATOM 791 C C . TRP A 1 106 ? 33.553 56.536 7.061 1.00 13.60 106 TRP A C 1
ATOM 792 O O . TRP A 1 106 ? 34.232 55.691 6.480 1.00 13.06 106 TRP A O 1
ATOM 803 N N . VAL A 1 107 ? 32.242 56.650 6.888 1.00 12.70 107 VAL A N 1
ATOM 804 C CA . VAL A 1 107 ? 31.532 55.761 5.980 1.00 11.95 107 VAL A CA 1
ATOM 805 C C . VAL A 1 107 ? 30.855 56.521 4.854 1.00 12.16 107 VAL A C 1
ATOM 806 O O . VAL A 1 107 ? 30.213 57.546 5.082 1.00 11.81 107 VAL A O 1
ATOM 810 N N . GLU A 1 108 ? 30.997 56.014 3.634 1.00 10.59 108 GLU A N 1
ATOM 811 C CA . GLU A 1 108 ? 30.354 56.645 2.491 1.00 12.14 108 GLU A CA 1
ATOM 812 C C . GLU A 1 108 ? 29.240 55.713 2.024 1.00 12.43 108 GLU A C 1
ATOM 813 O O . GLU A 1 108 ? 29.470 54.530 1.759 1.00 11.22 108 GLU A O 1
ATOM 819 N N . ARG A 1 109 ? 28.030 56.249 1.941 1.00 11.46 109 ARG A N 1
ATOM 820 C CA . ARG A 1 109 ? 26.870 55.473 1.524 1.00 11.54 109 ARG A CA 1
ATOM 821 C C . ARG A 1 109 ? 26.964 54.994 0.075 1.00 12.27 109 ARG A C 1
ATOM 822 O O . ARG A 1 109 ? 27.489 55.705 -0.784 1.00 10.00 109 ARG A O 1
ATOM 830 N N . ASN A 1 110 ? 26.475 53.775 -0.169 1.00 11.46 110 ASN A N 1
ATOM 831 C CA . ASN A 1 110 ? 26.425 53.156 -1.503 1.00 11.57 110 ASN A CA 1
ATOM 832 C C . ASN A 1 110 ? 27.557 53.650 -2.411 1.00 12.78 110 ASN A C 1
ATOM 833 O O . ASN A 1 110 ? 27.318 54.273 -3.451 1.00 11.78 110 ASN A O 1
ATOM 838 N N . ALA A 1 111 ? 28.789 53.331 -2.026 1.00 12.07 111 ALA A N 1
ATOM 839 C CA . ALA A 1 111 ? 29.960 53.807 -2.750 1.00 13.67 111 ALA A CA 1
ATOM 840 C C . ALA A 1 111 ? 30.868 52.785 -3.423 1.00 13.18 111 ALA A C 1
ATOM 841 O O . ALA A 1 111 ? 32.005 53.121 -3.763 1.00 14.01 111 ALA A O 1
ATOM 843 N N . PHE A 1 112 ? 30.389 51.563 -3.645 1.00 12.75 112 PHE A N 1
ATOM 844 C CA . PHE A 1 112 ? 31.235 50.545 -4.276 1.00 14.50 112 PHE A CA 1
ATOM 845 C C . PHE A 1 112 ? 31.547 50.763 -5.753 1.00 14.28 112 PHE A C 1
ATOM 846 O O . PHE A 1 112 ? 32.496 50.180 -6.283 1.00 12.30 112 PHE A O 1
ATOM 854 N N . GLY A 1 113 ? 30.738 51.578 -6.421 1.00 12.75 113 GLY A N 1
ATOM 855 C CA . GLY A 1 113 ? 30.985 51.881 -7.821 1.00 13.64 113 GLY A CA 1
ATOM 856 C C . GLY A 1 113 ? 30.702 50.802 -8.849 1.00 16.38 113 GLY A C 1
ATOM 857 O O . GLY A 1 113 ? 31.246 50.848 -9.955 1.00 15.00 113 GLY A O 1
ATOM 858 N N . ARG A 1 114 ? 29.867 49.827 -8.501 1.00 17.50 114 ARG A N 1
ATOM 859 C CA . ARG A 1 114 ? 29.531 48.771 -9.451 1.00 20.70 114 ARG A CA 1
ATOM 860 C C . ARG A 1 114 ? 28.203 49.106 -10.122 1.00 22.05 114 ARG A C 1
ATOM 861 O O . ARG A 1 114 ? 27.313 49.682 -9.497 1.00 21.49 114 ARG A O 1
ATOM 869 N N . GLN A 1 115 ? 28.083 48.760 -11.401 1.00 24.73 115 GLN A N 1
ATOM 870 C CA . GLN A 1 115 ? 26.869 49.039 -12.162 1.00 28.40 115 GLN A CA 1
ATOM 871 C C . GLN A 1 115 ? 25.660 48.406 -11.476 1.00 28.13 115 GLN A C 1
ATOM 872 O O . GLN A 1 115 ? 24.672 49.084 -11.189 1.00 28.60 115 GLN A O 1
ATOM 878 N N . VAL A 1 116 ? 25.740 47.103 -11.232 1.00 27.19 116 VAL A N 1
ATOM 879 C CA . VAL A 1 116 ? 24.669 46.384 -10.554 1.00 28.09 116 VAL A CA 1
ATOM 880 C C . VAL A 1 116 ? 24.941 46.627 -9.077 1.00 26.84 116 VAL A C 1
ATOM 881 O O . VAL A 1 116 ? 26.005 46.278 -8.573 1.00 24.50 116 VAL A O 1
ATOM 885 N N . GLU A 1 117 ? 23.984 47.231 -8.385 1.00 27.43 117 GLU A N 1
ATOM 886 C CA . GLU A 1 117 ? 24.170 47.550 -6.977 1.00 29.35 117 GLU A CA 1
ATOM 887 C C . GLU A 1 117 ? 23.971 46.403 -5.992 1.00 29.52 117 GLU A C 1
ATOM 888 O O . GLU A 1 117 ? 23.515 46.612 -4.871 1.00 29.01 117 GLU A O 1
ATOM 894 N N . SER A 1 118 ? 24.338 45.195 -6.410 1.00 30.39 118 SER A N 1
ATOM 895 C CA . SER A 1 118 ? 24.219 44.019 -5.556 1.00 30.33 118 SER A CA 1
ATOM 896 C C . SER A 1 118 ? 25.212 42.939 -5.977 1.00 29.37 118 SER A C 1
ATOM 897 O O . SER A 1 118 ? 25.337 42.629 -7.164 1.00 31.10 118 SER A O 1
ATOM 900 N N . PHE A 1 119 ? 25.924 42.374 -5.004 1.00 24.34 119 PHE A N 1
ATOM 901 C CA . PHE A 1 119 ? 26.888 41.315 -5.284 1.00 20.76 119 PHE A CA 1
ATOM 902 C C . PHE A 1 119 ? 27.144 40.474 -4.039 1.00 18.86 119 PHE A C 1
ATOM 903 O O . PHE A 1 119 ? 26.785 40.866 -2.930 1.00 15.88 119 PHE A O 1
ATOM 911 N N . GLU A 1 120 ? 27.750 39.307 -4.227 1.00 16.27 120 GLU A N 1
ATOM 912 C CA . GLU A 1 120 ? 28.045 38.427 -3.105 1.00 17.01 120 GLU A CA 1
ATOM 913 C C . GLU A 1 120 ? 29.500 37.978 -3.155 1.00 17.13 120 GLU A C 1
ATOM 914 O O . GLU A 1 120 ? 30.040 37.722 -4.232 1.00 17.29 120 GLU A O 1
ATOM 920 N N . GLU A 1 121 ? 30.125 37.877 -1.986 1.00 15.38 121 GLU A N 1
ATOM 921 C CA . GLU A 1 121 ? 31.524 37.482 -1.897 1.00 18.35 121 GLU A CA 1
ATOM 922 C C . GLU A 1 121 ? 31.790 36.612 -0.678 1.00 19.21 121 GLU A C 1
ATOM 923 O O . GLU A 1 121 ? 31.246 36.860 0.399 1.00 16.77 121 GLU A O 1
ATOM 929 N N . ASP A 1 122 ? 32.635 35.599 -0.836 1.00 19.27 122 ASP A N 1
ATOM 930 C CA . ASP A 1 122 ? 32.986 34.770 0.309 1.00 22.38 122 ASP A CA 1
ATOM 931 C C . ASP A 1 122 ? 34.046 35.554 1.065 1.00 20.91 122 ASP A C 1
ATOM 932 O O . ASP A 1 122 ? 35.026 36.006 0.477 1.00 21.91 122 ASP A O 1
ATOM 937 N N . LEU A 1 123 ? 33.844 35.729 2.365 1.00 19.29 123 LEU A N 1
ATOM 938 C CA . LEU A 1 123 ? 34.776 36.503 3.172 1.00 18.48 123 LEU A CA 1
ATOM 939 C C . LEU A 1 123 ? 35.457 35.695 4.269 1.00 19.88 123 LEU A C 1
ATOM 940 O O . LEU A 1 123 ? 34.900 34.728 4.787 1.00 21.31 123 LEU A O 1
ATOM 945 N N . GLU A 1 124 ? 36.671 36.104 4.617 1.00 20.34 124 GLU A N 1
ATOM 946 C CA . GLU A 1 124 ? 37.413 35.454 5.683 1.00 21.71 124 GLU A CA 1
ATOM 947 C C . GLU A 1 124 ? 37.275 36.325 6.919 1.00 21.99 124 GLU A C 1
ATOM 948 O O . GLU A 1 124 ? 37.779 37.447 6.956 1.00 21.54 124 GLU A O 1
ATOM 954 N N . VAL A 1 125 ? 36.570 35.808 7.922 1.00 21.09 125 VAL A N 1
ATOM 955 C CA . VAL A 1 125 ? 36.344 36.536 9.163 1.00 22.88 125 VAL A CA 1
ATOM 956 C C . VAL A 1 125 ? 37.269 36.024 10.259 1.00 25.21 125 VAL A C 1
ATOM 957 O O . VAL A 1 125 ? 37.302 34.829 10.551 1.00 24.51 125 VAL A O 1
ATOM 961 N N . GLU A 1 126 ? 38.024 36.935 10.859 1.00 28.53 126 GLU A N 1
ATOM 962 C CA . GLU A 1 126 ? 38.959 36.570 11.913 1.00 32.64 126 GLU A CA 1
ATOM 963 C C . GLU A 1 126 ? 38.252 35.860 13.063 1.00 33.97 126 GLU A C 1
ATOM 964 O O . GLU A 1 126 ? 37.264 36.358 13.605 1.00 32.55 126 GLU A O 1
ATOM 970 N N . GLY A 1 127 ? 38.767 34.687 13.421 1.00 35.73 127 GLY A N 1
ATOM 971 C CA . GLY A 1 127 ? 38.195 33.917 14.508 1.00 36.65 127 GLY A CA 1
ATOM 972 C C . GLY A 1 127 ? 37.001 33.079 14.100 1.00 37.62 127 GLY A C 1
ATOM 973 O O . GLY A 1 127 ? 36.795 31.983 14.621 1.00 39.33 127 GLY A O 1
ATOM 974 N N . LEU A 1 128 ? 36.217 33.584 13.157 1.00 36.17 128 LEU A N 1
ATOM 975 C CA . LEU A 1 128 ? 35.029 32.874 12.709 1.00 34.85 128 LEU A CA 1
ATOM 976 C C . LEU A 1 128 ? 35.309 31.913 11.561 1.00 33.50 128 LEU A C 1
ATOM 977 O O . LEU A 1 128 ? 34.933 30.744 11.617 1.00 33.90 128 LEU A O 1
ATOM 982 N N . GLY A 1 129 ? 35.972 32.409 10.522 1.00 31.78 129 GLY A N 1
ATOM 983 C CA . GLY A 1 129 ? 36.272 31.579 9.371 1.00 29.79 129 GLY A CA 1
ATOM 984 C C . GLY A 1 129 ? 35.612 32.143 8.126 1.00 28.50 129 GLY A C 1
ATOM 985 O O . GLY A 1 129 ? 35.334 33.338 8.061 1.00 27.42 129 GLY A O 1
ATOM 986 N N . SER A 1 130 ? 35.353 31.290 7.141 1.00 26.05 130 SER A N 1
ATOM 987 C CA . SER A 1 130 ? 34.723 31.733 5.900 1.00 25.61 130 SER A CA 1
ATOM 988 C C . SER A 1 130 ? 33.243 32.049 6.104 1.00 23.49 130 SER A C 1
ATOM 989 O O . SER A 1 130 ? 32.511 31.254 6.684 1.00 23.85 130 SER A O 1
ATOM 992 N N . PHE A 1 131 ? 32.810 33.210 5.622 1.00 20.45 131 PHE A N 1
ATOM 993 C CA . PHE A 1 131 ? 31.416 33.628 5.757 1.00 18.72 131 PHE A CA 1
ATOM 994 C C . PHE A 1 131 ? 30.947 34.243 4.441 1.00 18.66 131 PHE A C 1
ATOM 995 O O . PHE A 1 131 ? 31.659 35.051 3.838 1.00 19.17 131 PHE A O 1
ATOM 1003 N N . HIS A 1 132 ? 29.751 33.860 4.003 1.00 17.05 132 HIS A N 1
ATOM 1004 C CA . HIS A 1 132 ? 29.191 34.362 2.751 1.00 17.91 132 HIS A CA 1
ATOM 1005 C C . HIS A 1 132 ? 28.659 35.783 2.915 1.00 17.61 132 HIS A C 1
ATOM 1006 O O . HIS A 1 132 ? 27.675 36.007 3.621 1.00 17.99 132 HIS A O 1
ATOM 1013 N N . GLY A 1 133 ? 29.306 36.735 2.247 1.00 16.74 133 GLY A N 1
ATOM 1014 C CA . GLY A 1 133 ? 28.897 38.126 2.343 1.00 15.58 133 GLY A CA 1
ATOM 1015 C C . GLY A 1 133 ? 27.938 38.586 1.258 1.00 14.86 133 GLY A C 1
ATOM 1016 O O . GLY A 1 133 ? 28.243 38.501 0.069 1.00 14.27 133 GLY A O 1
ATOM 1017 N N . VAL A 1 134 ? 26.775 39.076 1.678 1.00 13.34 134 VAL A N 1
ATOM 1018 C CA . VAL A 1 134 ? 25.757 39.570 0.759 1.00 13.13 134 VAL A CA 1
ATOM 1019 C C . VAL A 1 134 ? 25.755 41.094 0.808 1.00 11.98 134 VAL A C 1
ATOM 1020 O O . VAL A 1 134 ? 25.459 41.692 1.845 1.00 10.66 134 VAL A O 1
ATOM 1024 N N . PHE A 1 135 ? 26.096 41.711 -0.322 1.00 12.43 135 PHE A N 1
ATOM 1025 C CA . PHE A 1 135 ? 26.174 43.166 -0.441 1.00 13.10 135 PHE A CA 1
ATOM 1026 C C . PHE A 1 135 ? 25.066 43.748 -1.334 1.00 11.95 135 PHE A C 1
ATOM 1027 O O . PHE A 1 135 ? 24.850 43.285 -2.455 1.00 11.84 135 PHE A O 1
ATOM 1035 N N . ILE A 1 136 ? 24.375 44.768 -0.830 1.00 11.69 136 ILE A N 1
ATOM 1036 C CA . ILE A 1 136 ? 23.303 45.433 -1.578 1.00 13.04 136 ILE A CA 1
ATOM 1037 C C . ILE A 1 136 ? 23.434 46.947 -1.385 1.00 12.72 136 ILE A C 1
ATOM 1038 O O . ILE A 1 136 ? 23.202 47.455 -0.290 1.00 14.86 136 ILE A O 1
ATOM 1043 N N . ARG A 1 137 ? 23.805 47.664 -2.446 1.00 12.55 137 ARG A N 1
ATOM 1044 C CA . ARG A 1 137 ? 24.001 49.117 -2.367 1.00 12.81 137 ARG A CA 1
ATOM 1045 C C . ARG A 1 137 ? 24.906 49.388 -1.166 1.00 12.65 137 ARG A C 1
ATOM 1046 O O . ARG A 1 137 ? 24.763 50.387 -0.465 1.00 10.23 137 ARG A O 1
ATOM 1054 N N . ALA A 1 138 ? 25.854 48.484 -0.955 1.00 11.91 138 ALA A N 1
ATOM 1055 C CA . ALA A 1 138 ? 26.754 48.547 0.188 1.00 12.37 138 ALA A CA 1
ATOM 1056 C C . ALA A 1 138 ? 27.541 49.831 0.426 1.00 12.04 138 ALA A C 1
ATOM 1057 O O . ALA A 1 138 ? 28.062 50.445 -0.505 1.00 11.45 138 ALA A O 1
ATOM 1059 N N . PRO A 1 139 ? 27.625 50.257 1.696 1.00 12.35 139 PRO A N 1
ATOM 1060 C CA . PRO A 1 139 ? 28.373 51.466 2.036 1.00 11.78 139 PRO A CA 1
ATOM 1061 C C . PRO A 1 139 ? 29.844 51.058 2.100 1.00 13.66 139 PRO A C 1
ATOM 1062 O O . PRO A 1 139 ? 30.165 49.866 2.143 1.00 13.94 139 PRO A O 1
ATOM 1066 N N . VAL A 1 140 ? 30.733 52.039 2.112 1.00 13.07 140 VAL A N 1
ATOM 1067 C CA . VAL A 1 140 ? 32.156 51.759 2.168 1.00 12.60 140 VAL A CA 1
ATOM 1068 C C . VAL A 1 140 ? 32.790 52.403 3.392 1.00 12.49 140 VAL A C 1
ATOM 1069 O O . VAL A 1 140 ? 32.504 53.555 3.719 1.00 11.60 140 VAL A O 1
ATOM 1073 N N . PHE A 1 141 ? 33.627 51.641 4.086 1.00 12.57 141 PHE A N 1
ATOM 1074 C CA . PHE A 1 141 ? 34.336 52.154 5.250 1.00 12.79 141 PHE A CA 1
ATOM 1075 C C . PHE A 1 141 ? 35.562 52.862 4.674 1.00 13.90 141 PHE A C 1
ATOM 1076 O O . PHE A 1 141 ? 36.532 52.208 4.297 1.00 13.25 141 PHE A O 1
ATOM 1084 N N . ARG A 1 142 ? 35.516 54.191 4.602 1.00 14.45 142 ARG A N 1
ATOM 1085 C CA . ARG A 1 142 ? 36.625 54.956 4.035 1.00 16.93 142 ARG A CA 1
ATOM 1086 C C . ARG A 1 142 ? 37.836 55.097 4.955 1.00 19.43 142 ARG A C 1
ATOM 1087 O O . ARG A 1 142 ? 38.978 54.913 4.517 1.00 21.12 142 ARG A O 1
ATOM 1095 N N . ARG A 1 143 ? 37.599 55.435 6.217 1.00 18.71 143 ARG A N 1
ATOM 1096 C CA . ARG A 1 143 ? 38.693 55.570 7.178 1.00 21.90 143 ARG A CA 1
ATOM 1097 C C . ARG A 1 143 ? 38.267 54.989 8.513 1.00 20.63 143 ARG A C 1
ATOM 1098 O O . ARG A 1 143 ? 37.085 55.022 8.858 1.00 18.71 143 ARG A O 1
ATOM 1106 N N . LEU A 1 144 ? 39.232 54.462 9.261 1.00 18.64 144 LEU A N 1
ATOM 1107 C CA . LEU A 1 144 ? 38.956 53.869 10.565 1.00 19.19 144 LEU A CA 1
ATOM 1108 C C . LEU A 1 144 ? 39.893 54.429 11.628 1.00 19.64 144 LEU A C 1
ATOM 1109 O O . LEU A 1 144 ? 41.078 54.635 11.372 1.00 19.83 144 LEU A O 1
ATOM 1114 N N . GLY A 1 145 ? 39.356 54.672 12.820 1.00 20.27 145 GLY A N 1
ATOM 1115 C CA . GLY A 1 145 ? 40.169 55.191 13.905 1.00 21.18 145 GLY A CA 1
ATOM 1116 C C . GLY A 1 145 ? 41.151 54.139 14.387 1.00 22.43 145 GLY A C 1
ATOM 1117 O O . GLY A 1 145 ? 41.003 52.955 14.078 1.00 20.48 145 GLY A O 1
ATOM 1118 N N . GLU A 1 146 ? 42.150 54.566 15.153 1.00 24.22 146 GLU A N 1
ATOM 1119 C CA . GLU A 1 146 ? 43.175 53.661 15.665 1.00 27.50 146 GLU A CA 1
ATOM 1120 C C . GLU A 1 146 ? 42.640 52.544 16.564 1.00 27.22 146 GLU A C 1
ATOM 1121 O O . GLU A 1 146 ? 43.190 51.442 16.587 1.00 28.86 146 GLU A O 1
ATOM 1127 N N . GLY A 1 147 ? 41.571 52.822 17.301 1.00 27.30 147 GLY A N 1
ATOM 1128 C CA . GLY A 1 147 ? 41.014 51.808 18.183 1.00 27.01 147 GLY A CA 1
ATOM 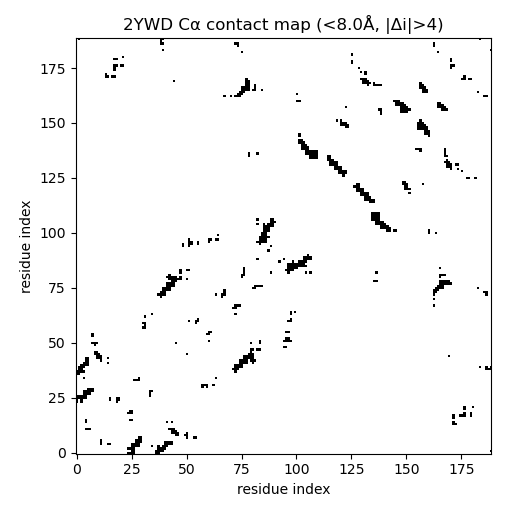1129 C C . GLY A 1 147 ? 40.025 50.859 17.524 1.00 26.97 147 GLY A C 1
ATOM 1130 O O . GLY A 1 147 ? 39.310 50.125 18.213 1.00 28.14 147 GLY A O 1
ATOM 1131 N N . VAL A 1 148 ? 39.982 50.860 16.194 1.00 24.30 148 VAL A N 1
ATOM 1132 C CA . VAL A 1 148 ? 39.056 49.995 15.466 1.00 20.96 148 VAL A CA 1
ATOM 1133 C C . VAL A 1 148 ? 39.752 48.777 14.872 1.00 20.59 148 VAL A C 1
ATOM 1134 O O . VAL A 1 148 ? 40.791 48.891 14.222 1.00 19.31 148 VAL A O 1
ATOM 1138 N N . GLU A 1 149 ? 39.170 47.606 15.102 1.00 17.93 149 GLU A N 1
ATOM 1139 C CA . GLU A 1 149 ? 39.730 46.361 14.602 1.00 18.93 149 GLU A CA 1
ATOM 1140 C C . GLU A 1 149 ? 39.019 45.893 13.330 1.00 17.23 149 GLU A C 1
ATOM 1141 O O . GLU A 1 149 ? 37.792 45.931 13.247 1.00 14.36 149 GLU A O 1
ATOM 1147 N N . VAL A 1 150 ? 39.791 45.469 12.335 1.00 15.36 150 VAL A N 1
ATOM 1148 C CA . VAL A 1 150 ? 39.209 44.974 11.089 1.00 14.05 150 VAL A CA 1
ATOM 1149 C C . VAL A 1 150 ? 39.125 43.458 11.185 1.00 14.46 150 VAL A C 1
ATOM 1150 O O . VAL A 1 150 ? 40.149 42.779 11.255 1.00 14.87 150 VAL A O 1
ATOM 1154 N N . LEU A 1 151 ? 37.906 42.928 11.195 1.00 14.36 151 LEU A N 1
ATOM 1155 C CA . LEU A 1 151 ? 37.698 41.487 11.304 1.00 13.75 151 LEU A CA 1
ATOM 1156 C C . LEU A 1 151 ? 37.553 40.785 9.957 1.00 14.35 151 LEU A C 1
ATOM 1157 O O . LEU A 1 151 ? 37.684 39.564 9.875 1.00 14.02 151 LEU A O 1
ATOM 1162 N N . ALA A 1 152 ? 37.278 41.552 8.904 1.00 12.74 152 ALA A N 1
ATOM 1163 C CA . ALA A 1 152 ? 37.121 40.977 7.574 1.00 12.89 152 ALA A CA 1
ATOM 1164 C C . ALA A 1 152 ? 37.287 42.029 6.488 1.00 14.12 152 ALA A C 1
ATOM 1165 O O . ALA A 1 152 ? 36.921 43.193 6.671 1.00 11.79 152 ALA A O 1
ATOM 1167 N N . ARG A 1 153 ? 37.837 41.605 5.355 1.00 13.83 153 ARG A N 1
ATOM 1168 C CA . ARG A 1 153 ? 38.059 42.496 4.223 1.00 14.14 153 ARG A CA 1
ATOM 1169 C C . ARG A 1 153 ? 37.629 41.856 2.914 1.00 14.54 153 ARG A C 1
ATOM 1170 O O . ARG A 1 153 ? 37.623 40.633 2.781 1.00 13.85 153 ARG A O 1
ATOM 1178 N N . LEU A 1 154 ? 37.258 42.695 1.953 1.00 1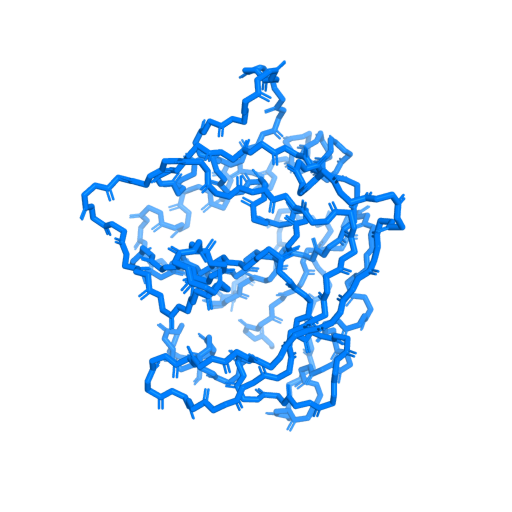3.96 154 LEU A N 1
ATOM 1179 C CA . LEU A 1 154 ? 36.929 42.223 0.615 1.00 12.57 154 LEU A CA 1
ATOM 1180 C C . LEU A 1 154 ? 38.176 42.721 -0.098 1.00 11.86 154 LEU A C 1
ATOM 1181 O O . LEU A 1 154 ? 38.292 43.905 -0.390 1.00 12.83 154 LEU A O 1
ATOM 1186 N N . GLY A 1 155 ? 39.113 41.817 -0.359 1.00 12.04 155 GLY A N 1
ATOM 1187 C CA . GLY A 1 155 ? 40.366 42.229 -0.960 1.00 11.29 155 GLY A CA 1
ATOM 1188 C C . GLY A 1 155 ? 41.110 42.847 0.211 1.00 11.13 155 GLY A C 1
ATOM 1189 O O . GLY A 1 155 ? 41.445 42.151 1.168 1.00 11.32 155 GLY A O 1
ATOM 1190 N N . ASP A 1 156 ? 41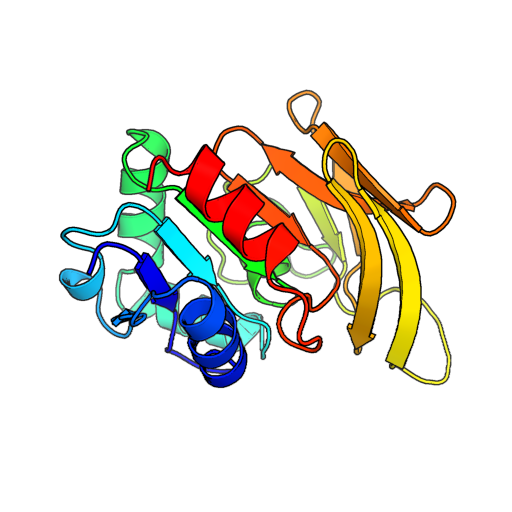.348 44.152 0.160 1.00 11.77 156 ASP A N 1
ATOM 1191 C CA . ASP A 1 156 ? 42.023 44.833 1.259 1.00 12.23 156 ASP A CA 1
ATOM 1192 C C . ASP A 1 156 ? 41.048 45.799 1.936 1.00 11.87 156 ASP A C 1
ATOM 1193 O O . ASP A 1 156 ? 41.378 46.431 2.938 1.00 10.93 156 ASP A O 1
ATOM 1198 N N . LEU A 1 157 ? 39.838 45.900 1.387 1.00 12.20 157 LEU A N 1
ATOM 1199 C CA . LEU A 1 157 ? 38.830 46.809 1.929 1.00 12.96 157 LEU A CA 1
ATOM 1200 C C . LEU A 1 157 ? 38.087 46.245 3.138 1.00 12.10 157 LEU A C 1
ATOM 1201 O O . LEU A 1 157 ? 37.481 45.180 3.063 1.00 12.00 157 LEU A O 1
ATOM 1206 N N . PRO A 1 158 ? 38.132 46.959 4.272 1.00 10.87 158 PRO A N 1
ATOM 1207 C CA . PRO A 1 158 ? 37.449 46.519 5.492 1.00 11.67 158 PRO A CA 1
ATOM 1208 C C . PRO A 1 158 ? 35.939 46.457 5.260 1.00 11.74 158 PRO A C 1
ATOM 1209 O O . PRO A 1 158 ? 35.363 47.404 4.723 1.00 10.46 158 PRO A O 1
ATOM 1213 N N . VAL A 1 159 ? 35.310 45.351 5.655 1.00 11.61 159 VAL A N 1
ATOM 1214 C CA . VAL A 1 159 ? 33.863 45.193 5.505 1.00 10.89 159 VAL A CA 1
ATOM 1215 C C . VAL A 1 159 ? 33.189 44.770 6.810 1.00 11.40 159 VAL A C 1
ATOM 1216 O O . VAL A 1 159 ? 31.966 44.801 6.920 1.00 11.60 159 VAL A O 1
ATOM 1220 N N . LEU A 1 160 ? 33.992 44.358 7.786 1.00 10.55 160 LEU A N 1
ATOM 1221 C CA . LEU A 1 160 ? 33.484 43.979 9.108 1.00 11.62 160 LEU A CA 1
ATOM 1222 C C . LEU A 1 160 ? 34.477 44.565 10.101 1.00 12.97 160 LEU A C 1
ATOM 1223 O O . LEU A 1 160 ? 35.656 44.214 10.083 1.00 11.67 160 LEU A O 1
ATOM 1228 N N . VAL A 1 161 ? 34.006 45.471 10.954 1.00 13.10 161 VAL A N 1
ATOM 1229 C CA . VAL A 1 161 ? 34.888 46.107 11.919 1.00 12.69 161 VAL A CA 1
ATOM 1230 C C . VAL A 1 161 ? 34.315 46.066 13.325 1.00 13.13 161 VAL A C 1
ATOM 1231 O O . VAL A 1 161 ? 33.103 45.975 13.512 1.00 12.56 161 VAL A O 1
ATOM 1235 N N . ARG A 1 162 ? 35.199 46.144 14.311 1.00 13.80 162 ARG A N 1
ATOM 1236 C CA . ARG A 1 162 ? 34.788 46.106 15.706 1.00 15.07 162 ARG A CA 1
ATOM 1237 C C . ARG A 1 162 ? 35.521 47.138 16.555 1.00 14.57 162 ARG A C 1
ATOM 1238 O O . ARG A 1 162 ? 36.716 47.372 16.382 1.00 16.18 162 ARG A O 1
ATOM 1246 N N . GLN A 1 163 ? 34.778 47.759 17.461 1.00 14.32 163 GLN A N 1
ATOM 1247 C CA . GLN A 1 163 ? 35.320 48.743 18.381 1.00 15.75 163 GLN A CA 1
ATOM 1248 C C . GLN A 1 163 ? 34.673 48.433 19.719 1.00 15.81 163 GLN A C 1
ATOM 1249 O O . GLN A 1 163 ? 33.558 48.877 19.993 1.00 13.96 163 GLN A O 1
ATOM 1255 N N . GLY A 1 164 ? 35.367 47.654 20.543 1.00 17.10 164 GLY A N 1
ATOM 1256 C CA . GLY A 1 164 ? 34.815 47.291 21.836 1.00 18.56 164 GLY A CA 1
ATOM 1257 C C . GLY A 1 164 ? 33.587 46.421 21.645 1.00 18.87 164 GLY A C 1
ATOM 1258 O O . GLY A 1 164 ? 33.663 45.365 21.016 1.00 21.47 164 GLY A O 1
ATOM 1259 N N . LYS A 1 165 ? 32.450 46.866 22.168 1.00 17.98 165 LYS A N 1
ATOM 1260 C CA . LYS A 1 165 ? 31.215 46.105 22.036 1.00 18.22 165 LYS A CA 1
ATOM 1261 C C . LYS A 1 165 ? 30.341 46.595 20.886 1.00 15.89 165 LYS A C 1
ATOM 1262 O O . LYS A 1 165 ? 29.141 46.330 20.849 1.00 15.16 165 LYS A O 1
ATOM 1268 N N . VAL A 1 166 ? 30.960 47.307 19.948 1.00 14.84 166 VAL A N 1
ATOM 1269 C CA . VAL A 1 166 ? 30.266 47.828 18.771 1.00 13.50 166 VAL A CA 1
ATOM 1270 C C . VAL A 1 166 ? 30.803 47.090 17.550 1.00 14.29 166 VAL A C 1
ATOM 1271 O O . VAL A 1 166 ? 32.005 47.111 17.277 1.00 15.43 166 VAL A O 1
ATOM 1275 N N . LEU A 1 167 ? 29.903 46.439 16.824 1.00 12.31 167 LEU A N 1
ATOM 1276 C CA . LEU A 1 167 ? 30.258 45.670 15.642 1.00 12.05 167 LEU A CA 1
ATOM 1277 C C . LEU A 1 167 ? 29.506 46.247 14.448 1.00 12.45 167 LEU A C 1
ATOM 1278 O O . LEU A 1 167 ? 28.341 46.627 14.577 1.00 12.36 167 LEU A O 1
ATOM 1283 N N . ALA A 1 168 ? 30.162 46.313 13.291 1.00 11.60 168 ALA A N 1
ATOM 1284 C CA . ALA A 1 168 ? 29.513 46.858 12.102 1.00 11.88 168 ALA A CA 1
ATOM 1285 C C . ALA A 1 168 ? 29.950 46.159 10.821 1.00 11.72 168 ALA A C 1
ATOM 1286 O O . ALA A 1 168 ? 31.125 45.848 10.646 1.00 11.10 168 ALA A O 1
ATOM 1288 N N . SER A 1 169 ? 28.995 45.917 9.928 1.00 11.02 169 SER A N 1
ATOM 1289 C CA . SER A 1 169 ? 29.288 45.267 8.652 1.00 12.40 169 SER A CA 1
ATOM 1290 C C . SER A 1 169 ? 28.628 46.020 7.502 1.00 12.37 169 SER A C 1
ATOM 1291 O O . SER A 1 169 ? 27.571 46.625 7.671 1.00 12.05 169 SER A O 1
ATOM 1294 N N . SER A 1 170 ? 29.253 45.991 6.330 1.00 12.04 170 SER A N 1
ATOM 1295 C CA . SER A 1 170 ? 28.665 46.660 5.178 1.00 12.31 170 SER A CA 1
ATOM 1296 C C . SER A 1 170 ? 27.813 45.647 4.413 1.00 13.92 170 SER A C 1
ATOM 1297 O O . SER A 1 170 ? 27.088 46.010 3.480 1.00 15.48 170 SER A O 1
ATOM 1300 N N . PHE A 1 171 ? 27.901 44.381 4.828 1.00 11.71 171 PHE A N 1
ATOM 1301 C CA . PHE A 1 171 ? 27.138 43.294 4.213 1.00 12.15 171 PHE A CA 1
ATOM 1302 C C . PHE A 1 171 ? 26.015 42.800 5.132 1.00 11.60 171 PHE A C 1
ATOM 1303 O O . PHE A 1 171 ? 25.938 43.188 6.297 1.00 10.97 171 PHE A O 1
ATOM 1311 N N . HIS A 1 172 ? 25.156 41.933 4.599 1.00 11.56 172 HIS A N 1
ATOM 1312 C CA . HIS A 1 172 ? 24.000 41.419 5.330 1.00 10.24 172 HIS A CA 1
ATOM 1313 C C . HIS A 1 172 ? 24.104 39.966 5.785 1.00 11.31 172 HIS A C 1
ATOM 1314 O O . HIS A 1 172 ? 23.709 39.051 5.058 1.00 11.95 172 HIS A O 1
ATOM 1321 N N . PRO A 1 173 ? 24.619 39.730 6.998 1.00 10.97 173 PRO A N 1
ATOM 1322 C CA . PRO A 1 173 ? 24.722 38.341 7.455 1.00 12.10 173 PRO A CA 1
ATOM 1323 C C . PRO A 1 173 ? 23.342 37.710 7.621 1.00 12.47 173 PRO A C 1
ATOM 1324 O O . PRO A 1 173 ? 23.191 36.490 7.520 1.00 13.56 173 PRO A O 1
ATOM 1328 N N . GLU A 1 174 ? 22.337 38.549 7.865 1.00 13.44 174 GLU A N 1
ATOM 1329 C CA . GLU A 1 174 ? 20.968 38.075 8.054 1.00 14.57 174 GLU A CA 1
ATOM 1330 C C . GLU A 1 174 ? 20.335 37.626 6.740 1.00 14.82 174 GLU A C 1
ATOM 1331 O O . GLU A 1 174 ? 19.229 37.079 6.733 1.00 15.95 174 GLU A O 1
ATOM 1337 N N . LEU A 1 175 ? 21.022 37.863 5.627 1.00 14.15 175 LEU A N 1
ATOM 1338 C CA . LEU A 1 175 ? 20.496 37.445 4.333 1.00 14.58 175 LEU A CA 1
ATOM 1339 C C . LEU A 1 175 ? 21.057 36.090 3.928 1.00 16.0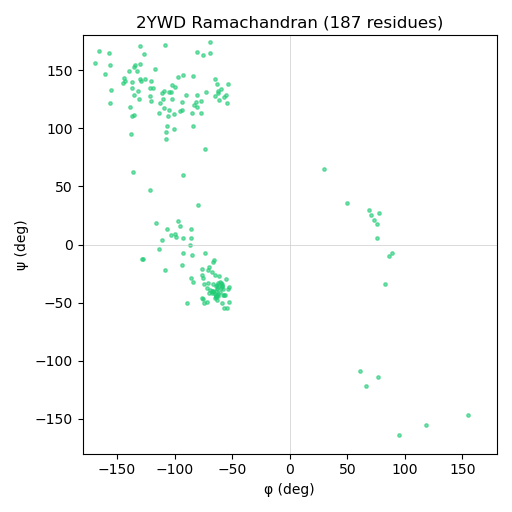2 175 LEU A C 1
ATOM 1340 O O . LEU A 1 175 ? 20.987 35.690 2.761 1.00 15.55 175 LEU A O 1
ATOM 1345 N N . THR A 1 176 ? 21.616 35.393 4.912 1.00 14.66 176 THR A N 1
ATOM 1346 C CA . THR A 1 176 ? 22.156 34.052 4.726 1.00 16.19 176 THR A CA 1
ATOM 1347 C C . THR A 1 176 ? 21.525 33.256 5.862 1.00 17.71 176 THR A C 1
ATOM 1348 O O . THR A 1 176 ? 20.902 33.835 6.753 1.00 16.22 176 THR A O 1
ATOM 1352 N N . GLU A 1 177 ? 21.678 31.938 5.841 1.00 18.27 177 GLU A N 1
ATOM 1353 C CA . GLU A 1 177 ? 21.122 31.123 6.912 1.00 21.66 177 GLU A CA 1
ATOM 1354 C C . GLU A 1 177 ? 22.204 30.767 7.930 1.00 20.90 177 GLU A C 1
ATOM 1355 O O . GLU A 1 177 ? 21.968 29.994 8.857 1.00 21.54 177 GLU A O 1
ATOM 1361 N N . ASP A 1 178 ? 23.383 31.355 7.751 1.00 19.42 178 ASP A N 1
ATOM 1362 C CA . ASP A 1 178 ? 24.532 31.133 8.629 1.00 18.69 178 ASP A CA 1
ATOM 1363 C C . ASP A 1 178 ? 24.413 32.082 9.827 1.00 18.88 178 ASP A C 1
ATOM 1364 O O . ASP A 1 178 ? 24.517 33.295 9.670 1.00 18.77 178 ASP A O 1
ATOM 1369 N N . PRO A 1 179 ? 24.203 31.539 11.042 1.00 19.09 179 PRO A N 1
ATOM 1370 C CA . PRO A 1 179 ? 24.068 32.376 12.237 1.00 18.80 179 PRO A CA 1
ATOM 1371 C C . PRO A 1 179 ? 25.358 32.619 13.016 1.00 17.11 179 PRO A C 1
ATOM 1372 O O . PRO A 1 179 ? 25.331 33.238 14.077 1.00 18.30 179 PRO A O 1
ATOM 1376 N N . ARG A 1 180 ? 26.484 32.149 12.490 1.00 16.06 180 ARG A N 1
ATOM 1377 C CA . ARG A 1 180 ? 27.757 32.304 13.185 1.00 15.47 180 ARG A CA 1
ATOM 1378 C C . ARG A 1 180 ? 28.216 33.730 13.472 1.00 15.14 180 ARG A C 1
ATOM 1379 O O . ARG A 1 180 ? 28.874 33.970 14.485 1.00 13.29 180 ARG A O 1
ATOM 1387 N N . LEU A 1 181 ? 27.899 34.676 12.592 1.00 12.94 181 LEU A N 1
ATOM 1388 C CA . LEU A 1 181 ? 28.302 36.051 12.852 1.00 13.16 181 LEU A CA 1
ATOM 1389 C C . LEU A 1 181 ? 27.398 36.624 13.945 1.00 12.28 181 LEU A C 1
ATOM 1390 O O . LEU A 1 181 ? 27.841 37.421 14.774 1.00 13.20 181 LEU A O 1
ATOM 1395 N N . HIS A 1 182 ? 26.133 36.211 13.958 1.00 12.38 182 HIS A N 1
ATOM 1396 C CA . HIS A 1 182 ? 25.214 36.679 14.992 1.00 11.35 182 HIS A CA 1
ATOM 1397 C C . HIS A 1 182 ? 25.649 36.119 16.345 1.00 11.63 182 HIS A C 1
ATOM 1398 O O . HIS A 1 182 ? 25.620 36.822 17.357 1.00 11.38 182 HIS A O 1
ATOM 1405 N N . ARG A 1 183 ? 26.052 34.851 16.364 1.00 12.48 183 ARG A N 1
ATOM 1406 C CA . ARG A 1 183 ? 26.501 34.230 17.612 1.00 13.75 183 ARG A CA 1
ATOM 1407 C C . ARG A 1 183 ? 27.767 34.932 18.104 1.00 14.00 183 ARG A C 1
ATOM 1408 O O . ARG A 1 183 ? 27.934 35.170 19.302 1.00 14.08 183 ARG A O 1
ATOM 1416 N N . TYR A 1 184 ? 28.659 35.264 17.173 1.00 14.33 184 TYR A N 1
ATOM 1417 C CA . TYR A 1 184 ? 29.898 35.964 17.512 1.00 14.10 184 TYR A CA 1
ATOM 1418 C C . TYR A 1 184 ? 29.529 37.250 18.255 1.00 14.67 184 TYR A C 1
ATOM 1419 O O . TYR A 1 184 ? 30.143 37.602 19.268 1.00 14.45 184 TYR A O 1
ATOM 1428 N N . PHE A 1 185 ? 28.517 37.946 17.744 1.00 13.24 185 PHE A N 1
ATOM 1429 C CA . PHE A 1 185 ? 28.049 39.187 18.355 1.00 13.72 185 PHE A CA 1
ATOM 1430 C C . PHE A 1 185 ? 27.461 38.950 19.747 1.00 14.40 185 PHE A C 1
ATOM 1431 O O . PHE A 1 185 ? 27.775 39.677 20.695 1.00 15.04 185 PHE A O 1
ATOM 1439 N N . LEU A 1 186 ? 26.612 37.937 19.878 1.00 13.85 186 LEU A N 1
ATOM 1440 C CA . LEU A 1 186 ? 26.005 37.650 21.173 1.00 14.74 186 LEU A CA 1
ATOM 1441 C C . LEU A 1 186 ? 27.064 37.279 22.207 1.00 15.35 186 LEU A C 1
ATOM 1442 O O . LEU A 1 186 ? 26.946 37.629 23.382 1.00 17.06 186 LEU A O 1
ATOM 1447 N N . GLU A 1 187 ? 28.097 36.572 21.767 1.00 16.03 187 GLU A N 1
ATOM 1448 C CA . GLU A 1 187 ? 29.173 36.173 22.666 1.00 18.45 187 GLU A CA 1
ATOM 1449 C C . GLU A 1 187 ? 29.903 37.402 23.203 1.00 19.41 187 GLU A C 1
ATOM 1450 O O . GLU A 1 187 ? 30.184 37.489 24.397 1.00 19.61 187 GLU A O 1
ATOM 1456 N N . LEU A 1 188 ? 30.201 38.360 22.330 1.00 18.09 188 LEU A N 1
ATOM 1457 C CA . LEU A 1 188 ? 30.901 39.558 22.774 1.00 19.72 188 LEU A CA 1
ATOM 1458 C C . LEU A 1 188 ? 29.991 40.447 23.629 1.00 19.76 188 LEU A C 1
ATOM 1459 O O . LEU A 1 188 ? 30.471 41.261 24.422 1.00 19.14 188 LEU A O 1
ATOM 1464 N N . ALA A 1 189 ? 28.680 40.280 23.476 1.00 18.16 189 ALA A N 1
ATOM 1465 C CA . ALA A 1 189 ? 27.713 41.057 24.250 1.00 18.21 189 ALA A CA 1
ATOM 1466 C C . ALA A 1 189 ? 27.483 40.380 25.600 1.00 19.00 189 ALA A C 1
ATOM 1467 O O . ALA A 1 189 ? 26.825 40.932 26.483 1.00 18.65 189 ALA A O 1
ATOM 1469 N N . GLY A 1 190 ? 28.023 39.175 25.748 1.00 19.21 190 GLY A N 1
ATOM 1470 C CA . GLY A 1 190 ? 27.870 38.446 26.994 1.00 22.18 190 GLY A CA 1
ATOM 1471 C C . GLY A 1 190 ? 26.507 37.799 27.155 1.00 24.02 190 GLY A C 1
ATOM 1472 O O . GLY A 1 190 ? 26.043 37.592 28.274 1.00 24.87 190 GLY A O 1
ATOM 1473 N N . VAL A 1 191 ? 25.857 37.480 26.040 1.00 25.56 191 VAL A N 1
ATOM 1474 C CA . VAL A 1 191 ? 24.544 36.850 26.094 1.00 27.67 191 VAL A CA 1
ATOM 1475 C C . VAL A 1 191 ? 24.699 35.348 26.283 1.00 28.54 191 VAL A C 1
ATOM 1476 O O . VAL A 1 191 ? 25.692 34.790 25.766 1.00 28.55 191 VAL A O 1
#

Sequence (189 aa):
GVVGVLALQGDFREHKEALKRLGIEAKEVRKKEHLEGLKALIVPGGESTTIGKLAREYGIEDEVRKRVEEGSLALFGTCAGAIWLAKEIVGYPEQPRLGVLEAWVERNAFGRQVESFEEDLEVEGLGSFHGVFIRAPVFRRLGEGVEVLARLGDLPVLVRQGKVLASSFHPELTEDPRLHRYFLELAGV

Solvent-accessible surface area: 8625 Å² total; per-residue (Å²): 98,47,1,0,0,1,4,27,57,25,69,41,148,30,0,44,73,3,0,113,113,24,72,33,134,12,87,46,0,106,126,104,100,45,1,156,53,6,97,0,0,0,0,0,0,29,69,7,51,41,1,0,96,31,0,109,110,101,24,0,5,82,57,0,91,115,28,24,149,94,46,47,3,1,0,0,0,0,15,0,0,0,10,1,0,0,83,64,3,52,63,107,85,150,14,34,28,6,9,38,0,76,3,107,0,52,71,69,23,49,81,124,186,103,88,49,16,95,59,111,3,123,5,103,86,38,27,61,2,80,0,18,0,57,136,2,2,6,5,126,139,51,28,188,66,19,83,38,7,5,115,45,67,124,53,20,0,0,0,62,38,53,96,3,0,0,0,1,0,11,0,10,75,22,132,38,34,93,0,0,89,47,0,0,113,23,12,52,61

Foldseek 3Di:
DQEAEAVCFDDSVLVCVLCVVVVDRHDYDQALVSNPNHLEYEYEAGDLLRSLVSCVVRCNLVSVLVCVVVPRYFYEYEASGQCQQALAEPPCRPRRHNHPFQFYKYFLPPPDPQQWDWDWKQFAPQGTAIFTAGSFIFGPDHDPQKAQGIADVNGGAWIDHQRYIYGSTDSSVDSDSSVVVVSCVSSVD

Radius of gyration: 14.85 Å; Cα contacts (8 Å, |Δi|>4): 435; chains: 1; bounding box: 33×37×42 Å

Nearest PDB structures (foldseek):
  2ywd-assembly1_A  TM=1.005E+00  e=3.660E-45  Thermus thermophilus HB8
  4wxy-assembly1_F  TM=9.520E-01  e=2.928E-25  Geobacillus kaustophilus HTA426
  4wxy-assembly1_L  TM=9.551E-01  e=4.318E-25  Geobacillus kaustophilus HTA426
  2nv2-assembly1_T  TM=9.493E-01  e=7.450E-24  Bacillus subtilis
  1q7r-assembly1_A  TM=9.289E-01  e=5.052E-24  Geobacillus stearothermophilus

Secondary structure (DSSP, 8-state):
--EEEE-SSS-HHHHHHHHHTTT--PEEE-SGGGGTT-SEEEE-SS-HHHHHHHHHHTTHHHHHHHHHHTT--EEEEETHHHHHHEEEETT-TT------EEEEEETT-S--SSSEEEEEEEETTTEEEEEEEES--EEEEE-TT-EEEEEETTEEEEEEETTEEEESS-GGGSS--HHHHHHHHHHT-

B-factor: mean 19.09, std 7.76, range [7.65, 47.55]

Organism: Thermus thermophilus (strain ATCC 27634 / DSM 579 / HB8) (NCBI:txid300852)

CATH classification: 3.40.50.880

InterPro domains:
  IPR002161 Pyridoxal 5'-phosphate synthase subunit PdxT/SNO [MF_01615] (5-188)
  IPR002161 Pyridoxal 5'-phosphate synthase subunit PdxT/SNO [PF01174] (7-187)
  IPR002161 Pyridoxal 5'-phosphate synthase subunit PdxT/SNO [PIRSF005639] (4-188)
  IPR002161 Pyridoxal 5'-phosphate synthase subunit PdxT/SNO [PS51130] (4-190)
  IPR002161 Pyridoxal 5'-phosphate synthase subunit PdxT/SNO [PTHR31559] (3-187)
  IPR002161 Pyridoxal 5'-phosphate synthase subunit PdxT/SNO [TIGR03800] (5-187)
  IPR002161 Pyridoxal 5'-phosphate synthase subunit PdxT/SNO [cd01749] (5-186)
  IPR021196 PdxT/SNO family, conserved site [PS01236] (42-52)
  IPR029062 Class I glutamine amidotransferase-like [G3DSA:3.40.50.880] (2-191)
  IPR029062 Class I glutamine amidotransferase-like [SSF52317] (4-188)